Protein 5B6A (pdb70)

Secondary structure (DSSP, 8-state):
-PPPPEEEEEEEEESSS-STHHHHHHHHHHTT-EEEEEEEEEESS-GGGS---EEEPPTTHHHHHHHHHHHTT-GGG--EEEE---S-HHHHHHHHHHHHHHHHH-TT-EEEE---SB-TTS-B-S-HHHHHHIIIIITTT-SEE---HHHHHHHHT---SSHHHHHHHHHHHGGGS-SEEEESS---TT--TTEEEEEEE-SS-EEEEEEEPPP-SSPPS-HHHHHHHHHHHHHHTT--HHHHHHHHHHHHHHHHHHHHHHT-SS--TTTTHHHHHS-S--PPPEE-

InterPro domains:
  IPR004625 Pyridoxine kinase [PTHR10534] (4-280)
  IPR004625 Pyridoxine kinase [TIGR00687] (6-287)
  IPR004625 Pyridoxine kinase [cd01173] (7-261)
  IPR013749 Pyridoxamine kinase/Phosphomethylpyrimidine kinase [PF08543] (78-263)
  IPR023685 Pyridoxal kinase PdxY [MF_01639] (4-288)
  IPR029056 Ribokinase-like [G3DSA:3.40.1190.20] (1-288)
  IPR029056 Ribokinase-like [SSF53613] (4-281)

B-factor: mean 47.81, std 12.17, range [16.27, 103.65]

Nearest PDB structures (foldseek):
  5b6a-assembly1_A-2  TM=1.003E+00  e=1.472E-61  Pseudomonas aeruginosa PAO1
  5tqi-assembly1_B  TM=9.709E-01  e=1.315E-40  Burkholderia multivorans ATCC 17616
  5trw-assembly1_A-2  TM=9.844E-01  e=1.237E-39  Paraburkholderia xenovorans LB400
  5zwa-assembly1_B  TM=9.377E-01  e=2.266E-22  Salmonella enterica
  5zwb-assembly1_A  TM=9.360E-01  e=3.043E-22  Salmonella enterica

Sequence (288 aa):
MPRTPHLLAIQSHVVFGHAGNAAAVFPMQRIGINVWPLNTVQFSNHTQQYGRWTGQVLPPEQIPALVDGIAGIGELGNCDAVLSGYLGSAAQGRAILDVVARIKQANPRALYLCDPVMGHPEKGCIVAPEVSDFLLEEAAAVADYLCPNQLELDSFCDRQPNSLADCVEMARSLLARGPRAILVKHLNYPGKAGDTFEMLLVAADQAWHLQRPLLAFPRQPVGVGDLASGLFLSRLLLGDDLRNAFEFTGAAVHEVLLETQACGSYELELVRAQDRIAHPRVRFDAVRL

Solvent-accessible surface area: 12711 Å² total; per-residue (Å²): 229,130,145,61,11,40,0,2,0,1,3,26,46,5,103,126,14,44,12,7,5,19,0,1,18,64,0,0,89,77,19,32,4,63,13,44,72,9,54,4,10,105,37,39,29,6,53,54,69,65,181,119,108,44,159,91,46,59,43,118,76,0,45,61,90,0,74,45,42,29,68,137,65,70,9,38,63,0,17,0,2,0,2,1,94,9,52,43,9,53,11,0,114,9,2,25,95,2,5,66,100,0,61,156,50,12,117,193,4,26,4,0,2,2,1,31,7,4,43,108,85,130,34,78,83,14,50,94,104,5,22,73,3,2,35,113,59,0,0,58,70,4,12,15,0,0,0,35,8,61,1,0,37,50,12,33,139,98,125,3,120,41,41,64,25,0,11,79,0,0,104,62,5,31,99,110,55,5,135,0,0,2,0,8,49,1,87,28,74,83,40,55,67,103,12,28,7,5,0,2,0,7,103,115,40,5,16,19,1,105,10,68,83,27,86,32,146,124,110,14,33,10,26,21,21,1,4,1,0,0,0,0,0,45,25,35,67,66,36,91,32,86,74,0,0,26,30,1,0,2,0,3,7,4,0,12,50,36,0,66,88,56,75,27,33,25,3,39,2,100,167,3,49,94,98,0,14,146,34,148,71,81,46,103,4,92,142,96

Foldseek 3Di:
DDDFAEEEFEEAAEPPFAARCSLAVVLLVLQGHHYRYHHQWYWPYDCVVVDIDTDGHDLVVLVVVLVVCVVVVNLLRHQEYEYADDQALSNVVSSVVSVVVSCVSHVNHAYEYEQDQDDPVDAGPHDPRSLCCVQVPVLLRHQEYEYAVRSLCVNQVDADQDVVVSQVSQVVSVVSPHQKYKHQFDDHPPDDPQKTKIWIDGPPFIWIFIDGHDDAPAAAHHLSVNLRNQLVSCVVVPDDNQVSNQLSVQLSVQQVVVCVVVNHNGGPCVVSSVCSNPPPDTTGIDTD

CATH classification: 3.40.1190.20

Organism: Pseudomonas aeruginosa (strain ATCC 15692 / DSM 22644 / CIP 104116 / JCM 14847 / LMG 12228 / 1C / PRS 101 / PAO1) (NCBI:txid208964)

Structure (mmCIF, N/CA/C/O backbone):
data_5B6A
#
_entry.id   5B6A
#
_cell.length_a   102.547
_cell.length_b   102.547
_cell.length_c   61.492
_cell.angle_alpha   90.000
_cell.angle_beta   90.000
_cell.angle_gamma   120.000
#
_symmetry.space_group_name_H-M   'P 31 2 1'
#
loop_
_entity.id
_entity.type
_entity.pdbx_description
1 polymer 'Pyridoxal kinase PdxY'
2 non-polymer 2-AMINO-2-HYDROXYMETHYL-PROPANE-1,3-DIOL
3 non-polymer 'MAGNESIUM ION'
4 non-polymer 'PHOSPHATE ION'
5 water water
#
loop_
_atom_site.group_PDB
_atom_site.id
_atom_site.type_symbol
_atom_site.label_atom_id
_atom_site.label_alt_id
_atom_site.label_comp_id
_atom_site.label_asym_id
_atom_site.label_entity_id
_atom_site.label_seq_id
_atom_site.pdbx_PDB_ins_code
_atom_site.Cartn_x
_atom_site.Cartn_y
_atom_site.Cartn_z
_atom_site.occupancy
_atom_site.B_iso_or_equiv
_atom_site.auth_seq_id
_atom_site.auth_comp_id
_atom_site.auth_asym_id
_atom_site.auth_atom_id
_atom_site.pdbx_PDB_model_num
ATOM 1 N N . MET A 1 1 ? -9.774 -12.112 -16.484 1.00 85.74 1 MET A N 1
ATOM 2 C CA . MET A 1 1 ? -9.494 -13.416 -15.812 1.00 85.42 1 MET A CA 1
ATOM 3 C C . MET A 1 1 ? -10.062 -14.612 -16.610 1.00 79.44 1 MET A C 1
ATOM 4 O O . MET A 1 1 ? -11.237 -14.590 -16.998 1.00 79.09 1 MET A O 1
ATOM 9 N N . PRO A 1 2 ? -9.221 -15.647 -16.872 1.00 71.83 2 PRO A N 1
ATOM 10 C CA . PRO A 1 2 ? -9.597 -16.787 -17.731 1.00 67.49 2 PRO A CA 1
ATOM 11 C C . PRO A 1 2 ? -10.673 -17.688 -17.111 1.00 63.78 2 PRO A C 1
ATOM 12 O O . PRO A 1 2 ? -10.955 -17.565 -15.914 1.00 61.40 2 PRO A O 1
ATOM 16 N N . ARG A 1 3 ? -11.255 -18.578 -17.919 1.00 59.29 3 ARG A N 1
ATOM 17 C CA . ARG A 1 3 ? -12.311 -19.484 -17.449 1.00 59.30 3 ARG A CA 1
ATOM 18 C C . ARG A 1 3 ? -11.837 -20.391 -16.307 1.00 54.90 3 ARG A C 1
ATOM 19 O O . ARG A 1 3 ? -10.677 -20.826 -16.267 1.00 51.36 3 ARG A O 1
ATOM 27 N N . THR A 1 4 ? -12.749 -20.643 -15.374 1.00 49.12 4 THR A N 1
ATOM 28 C CA . THR A 1 4 ? -12.470 -21.481 -14.215 1.00 43.29 4 THR A CA 1
ATOM 29 C C . THR A 1 4 ? -12.482 -22.943 -14.649 1.00 38.59 4 THR A C 1
ATOM 30 O O . THR A 1 4 ? -13.455 -23.390 -15.281 1.00 41.00 4 THR A O 1
ATOM 34 N N . PRO A 1 5 ? -11.388 -23.686 -14.349 1.00 50.36 5 PRO A N 1
ATOM 35 C CA . PRO A 1 5 ? -11.393 -25.103 -14.735 1.00 47.67 5 PRO A CA 1
ATOM 36 C C . PRO A 1 5 ? -12.377 -25.932 -13.890 1.00 44.48 5 PRO A C 1
ATOM 37 O O . PRO A 1 5 ? -12.795 -25.506 -12.799 1.00 43.36 5 PRO A O 1
ATOM 41 N N . HIS A 1 6 ? -12.777 -27.075 -14.439 1.00 43.42 6 HIS A N 1
ATOM 42 C CA . HIS A 1 6 ? -13.691 -28.007 -13.771 1.00 41.88 6 HIS A CA 1
ATOM 43 C C . HIS A 1 6 ? -12.977 -29.336 -13.550 1.00 40.89 6 HIS A C 1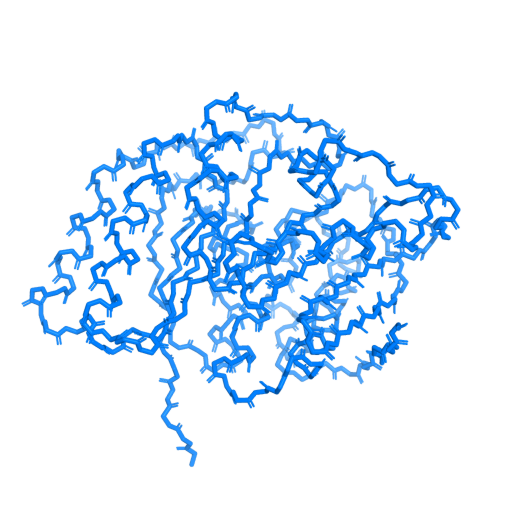
ATOM 44 O O . HIS A 1 6 ? -12.315 -29.857 -14.452 1.00 41.17 6 HIS A O 1
ATOM 51 N N . LEU A 1 7 ? -13.158 -29.912 -12.370 1.00 38.68 7 LEU A N 1
ATOM 52 C CA . LEU A 1 7 ? -12.471 -31.154 -12.027 1.00 37.19 7 LEU A CA 1
ATOM 53 C C . LEU A 1 7 ? -13.416 -32.084 -11.294 1.00 35.71 7 LEU A C 1
ATOM 54 O O . LEU A 1 7 ? -14.086 -31.672 -10.332 1.00 34.93 7 LEU A O 1
ATOM 59 N N . LEU A 1 8 ? -13.460 -33.335 -11.737 1.00 34.14 8 LEU A N 1
ATOM 60 C CA . LEU A 1 8 ? -14.302 -34.319 -11.092 1.00 33.86 8 LEU A CA 1
ATOM 61 C C . LEU A 1 8 ? -13.441 -35.117 -10.117 1.00 32.71 8 LEU A C 1
ATOM 62 O O . LEU A 1 8 ? -12.480 -35.769 -10.513 1.00 33.53 8 LEU A O 1
ATOM 67 N N . ALA A 1 9 ? -13.787 -35.049 -8.841 1.00 31.65 9 ALA A N 1
ATOM 68 C CA . ALA A 1 9 ? -12.974 -35.664 -7.808 1.00 31.78 9 ALA A CA 1
ATOM 69 C C . ALA A 1 9 ? -13.722 -36.843 -7.214 1.00 31.41 9 ALA A C 1
ATOM 70 O O . ALA A 1 9 ? -14.768 -36.676 -6.568 1.00 30.63 9 ALA A O 1
ATOM 72 N N . ILE A 1 10 ? -13.171 -38.043 -7.416 1.00 32.24 10 ILE A N 1
ATOM 73 C CA . ILE A 1 10 ? -13.905 -39.283 -7.111 1.00 31.44 10 ILE A CA 1
ATOM 74 C C . ILE A 1 10 ? -13.155 -40.003 -6.004 1.00 31.55 10 ILE A C 1
ATOM 75 O O . ILE A 1 10 ? -12.231 -40.779 -6.272 1.00 31.88 10 ILE A O 1
ATOM 80 N N . GLN A 1 11 ? -13.539 -39.715 -4.762 1.00 30.47 11 GLN A N 1
ATOM 81 C CA . GLN A 1 11 ? -12.849 -40.230 -3.592 1.00 32.81 11 GLN A CA 1
ATOM 82 C C . GLN A 1 11 ? -13.789 -40.285 -2.391 1.00 31.83 11 GLN A C 1
ATOM 83 O O . GLN A 1 11 ? -14.936 -39.834 -2.467 1.00 30.91 11 GLN A O 1
ATOM 89 N N . SER A 1 12 ? -13.281 -40.844 -1.291 1.00 31.60 12 SER A N 1
ATOM 90 C CA . SER A 1 12 ? -13.964 -40.875 0.004 1.00 32.16 12 SER A CA 1
ATOM 91 C C . SER A 1 12 ? -14.407 -39.525 0.566 1.00 31.03 12 SER A C 1
ATOM 92 O O . SER A 1 12 ? -13.784 -38.482 0.318 1.00 30.03 12 SER A O 1
ATOM 95 N N . HIS A 1 13 ? -15.469 -39.551 1.363 1.00 31.33 13 HIS A N 1
ATOM 96 C CA . HIS A 1 13 ? -15.904 -38.379 2.092 1.00 30.10 13 HIS A CA 1
ATOM 97 C C . HIS A 1 13 ? -16.022 -38.755 3.544 1.00 30.78 13 HIS A C 1
ATOM 98 O O . HIS A 1 13 ? -16.481 -39.863 3.870 1.00 31.90 13 HIS A O 1
ATOM 105 N N . VAL A 1 14 ? -15.579 -37.854 4.417 1.00 29.88 14 VAL A N 1
ATOM 106 C CA . VAL A 1 14 ? -15.769 -38.011 5.865 1.00 30.30 14 VAL A CA 1
ATOM 107 C C . VAL A 1 14 ? -16.542 -36.813 6.373 1.00 29.81 14 VAL A C 1
ATOM 108 O O . VAL A 1 14 ? -16.327 -35.696 5.907 1.00 30.61 14 VAL A O 1
ATOM 112 N N . VAL A 1 15 ? -17.444 -37.031 7.317 1.00 29.82 15 VAL A N 1
ATOM 113 C CA . VAL A 1 15 ? -18.284 -35.926 7.818 1.00 29.39 15 VAL A CA 1
ATOM 114 C C . VAL A 1 15 ? -17.437 -35.002 8.701 1.00 30.84 15 VAL A C 1
ATOM 115 O O . VAL A 1 15 ? -17.415 -33.782 8.503 1.00 30.25 15 VAL A O 1
ATOM 119 N N . PHE A 1 16 ? -16.752 -35.594 9.671 1.00 31.56 16 PHE A N 1
ATOM 120 C CA . PHE A 1 16 ? -15.829 -34.863 10.513 1.00 32.71 16 PHE A CA 1
ATOM 121 C C . PHE A 1 16 ? -14.415 -35.094 9.979 1.00 33.61 16 PHE A C 1
ATOM 122 O O . PHE A 1 16 ? -14.069 -36.219 9.614 1.00 34.38 16 PHE A O 1
ATOM 130 N N . GLY A 1 17 ? -13.579 -34.055 9.991 1.00 34.00 17 GLY A N 1
ATOM 131 C CA . GLY A 1 17 ? -12.187 -34.229 9.642 1.00 34.46 17 GLY A CA 1
ATOM 132 C C . GLY A 1 17 ? -11.910 -34.233 8.146 1.00 34.81 17 GLY A C 1
ATOM 133 O O . GLY A 1 17 ? -12.758 -33.817 7.338 1.00 33.93 17 GLY A O 1
ATOM 134 N N . HIS A 1 18 ? -10.711 -34.690 7.773 1.00 35.12 18 HIS A N 1
ATOM 135 C CA . HIS A 1 18 ? -10.240 -34.539 6.389 1.00 35.81 18 HIS A CA 1
ATOM 136 C C . HIS A 1 18 ? -9.512 -35.765 5.902 1.00 36.47 18 HIS A C 1
ATOM 137 O O . HIS A 1 18 ? -8.489 -36.166 6.474 1.00 37.30 18 HIS A O 1
ATOM 144 N N . ALA A 1 19 ? -10.054 -36.348 4.832 1.00 35.13 19 ALA A N 1
ATOM 145 C CA . ALA A 1 19 ? -9.458 -37.481 4.128 1.00 35.23 19 ALA A CA 1
ATOM 146 C C . ALA A 1 19 ? -10.174 -37.539 2.796 1.00 33.54 19 ALA A C 1
ATOM 147 O O . ALA A 1 19 ? -11.338 -37.170 2.724 1.00 32.19 19 ALA A O 1
ATOM 149 N N . GLY A 1 20 ? -9.484 -38.002 1.749 1.00 33.64 20 GLY A N 1
ATOM 150 C CA . GLY A 1 20 ? -10.078 -38.134 0.405 1.00 31.68 20 GLY A CA 1
ATOM 151 C C . GLY A 1 20 ? -10.580 -36.784 -0.094 1.00 31.66 20 GLY A C 1
ATOM 152 O O . GLY A 1 20 ? -9.860 -35.784 0.017 1.00 33.22 20 GLY A O 1
ATOM 153 N N . ASN A 1 21 ? -11.814 -36.740 -0.606 1.00 30.61 21 ASN A N 1
ATOM 154 C CA . ASN A 1 21 ? -12.472 -35.471 -0.981 1.00 31.02 21 ASN A CA 1
ATOM 155 C C . ASN A 1 21 ? -12.566 -34.444 0.132 1.00 31.13 21 ASN A C 1
ATOM 156 O O . ASN A 1 21 ? -12.514 -33.228 -0.122 1.00 30.90 21 ASN A O 1
ATOM 161 N N . ALA A 1 22 ? -12.684 -34.907 1.372 1.00 31.50 22 ALA A N 1
ATOM 162 C CA . ALA A 1 22 ? -12.734 -33.978 2.515 1.00 32.11 22 ALA A CA 1
ATOM 163 C C . ALA A 1 22 ? -11.343 -33.379 2.839 1.00 33.94 22 ALA A C 1
ATOM 164 O O . ALA A 1 22 ? -11.229 -32.394 3.587 1.00 34.77 22 ALA A O 1
ATOM 166 N N . ALA A 1 23 ? -10.285 -33.954 2.264 1.00 34.29 23 ALA A N 1
ATOM 167 C CA . ALA A 1 23 ? -8.968 -33.324 2.340 1.00 35.86 23 ALA A CA 1
ATOM 168 C C . ALA A 1 23 ? -8.637 -32.464 1.109 1.00 36.60 23 ALA A C 1
ATOM 169 O O . ALA A 1 23 ? -7.776 -31.583 1.182 1.00 39.55 23 ALA A O 1
ATOM 171 N N . ALA A 1 24 ? -9.270 -32.749 -0.025 1.00 35.37 24 ALA A N 1
ATOM 172 C CA . ALA A 1 24 ? -8.839 -32.153 -1.305 1.00 35.83 24 ALA A CA 1
ATOM 173 C C . ALA A 1 24 ? -9.773 -31.079 -1.880 1.00 34.92 24 ALA A C 1
ATOM 174 O O . ALA A 1 24 ? -9.293 -30.109 -2.476 1.00 35.29 24 ALA A O 1
ATOM 176 N N . VAL A 1 25 ? -11.084 -31.262 -1.716 1.00 32.88 25 VAL A N 1
ATOM 177 C CA . VAL A 1 25 ? -12.089 -30.432 -2.416 1.00 32.27 25 VAL A CA 1
ATOM 178 C C . VAL A 1 25 ? -11.998 -28.948 -2.024 1.00 32.70 25 VAL A C 1
ATOM 179 O O . VAL A 1 25 ? -11.856 -28.087 -2.896 1.00 32.77 25 VAL A O 1
ATOM 183 N N . PHE A 1 26 ? -12.086 -28.651 -0.727 1.00 32.88 26 PHE A N 1
ATOM 184 C CA . PHE A 1 26 ? -11.974 -27.260 -0.300 1.00 34.44 26 PHE A CA 1
ATOM 185 C C . PHE A 1 26 ? -10.665 -26.563 -0.784 1.00 35.33 26 PHE A C 1
ATOM 186 O O . PHE A 1 26 ? -10.740 -25.465 -1.358 1.00 36.20 26 PHE A O 1
ATOM 194 N N . PRO A 1 27 ? -9.474 -27.185 -0.563 1.00 36.13 27 PRO A N 1
ATOM 195 C CA . PRO A 1 27 ? -8.225 -26.529 -1.055 1.00 36.94 27 PRO A CA 1
ATOM 196 C C . PRO A 1 27 ? -8.191 -26.229 -2.565 1.00 37.16 27 PRO A C 1
ATOM 197 O O . PRO A 1 27 ? -7.724 -25.143 -2.972 1.00 37.15 27 PRO A O 1
ATOM 201 N N . MET A 1 28 ? -8.699 -27.158 -3.377 1.00 35.46 28 MET A N 1
ATOM 202 C CA . MET A 1 28 ? -8.771 -26.951 -4.827 1.00 36.29 28 MET A CA 1
ATOM 203 C C . MET A 1 28 ? -9.726 -25.825 -5.215 1.00 36.11 28 MET A C 1
ATOM 204 O O . MET A 1 28 ? -9.401 -25.016 -6.096 1.00 36.68 28 MET A O 1
ATOM 209 N N . GLN A 1 29 ? -10.906 -25.776 -4.578 1.00 35.15 29 GLN A N 1
ATOM 210 C CA . GLN A 1 29 ? -11.860 -24.679 -4.803 1.00 35.48 29 GLN A CA 1
ATOM 211 C C . GLN A 1 29 ? -11.241 -23.332 -4.406 1.00 37.23 29 GLN A C 1
ATOM 212 O O . GLN A 1 29 ? -11.400 -22.323 -5.123 1.00 38.03 29 GLN A O 1
ATOM 218 N N . ARG A 1 30 ? -10.553 -23.330 -3.258 1.00 37.41 30 ARG A N 1
ATOM 219 C CA . ARG A 1 30 ? -9.876 -22.144 -2.703 1.00 38.57 30 ARG A CA 1
ATOM 220 C C . ARG A 1 30 ? -8.841 -21.507 -3.645 1.00 40.58 30 ARG A C 1
ATOM 221 O O . ARG A 1 30 ? -8.616 -20.298 -3.578 1.00 41.81 30 ARG A O 1
ATOM 229 N N . ILE A 1 31 ? -8.211 -22.315 -4.503 1.00 40.39 31 ILE A N 1
ATOM 230 C CA . ILE A 1 31 ? -7.196 -21.799 -5.435 1.00 42.96 31 ILE A CA 1
ATOM 231 C C . ILE A 1 31 ? -7.773 -21.619 -6.853 1.00 43.00 31 ILE A C 1
ATOM 232 O O . ILE A 1 31 ? -7.036 -21.405 -7.803 1.00 44.29 31 ILE A O 1
ATOM 237 N N . GLY A 1 32 ? -9.094 -21.746 -6.989 1.00 41.67 32 GLY A N 1
ATOM 238 C CA . GLY A 1 32 ? -9.772 -21.379 -8.233 1.00 41.24 32 GLY A CA 1
ATOM 239 C C . GLY A 1 32 ? -10.247 -22.508 -9.128 1.00 40.60 32 GLY A C 1
ATOM 240 O O . GLY A 1 32 ? -10.364 -22.311 -10.325 1.00 40.95 32 GLY A O 1
ATOM 241 N N . ILE A 1 33 ? -10.539 -23.684 -8.561 1.00 38.64 33 ILE A N 1
ATOM 242 C CA . ILE A 1 33 ? -11.090 -24.823 -9.341 1.00 38.73 33 ILE A CA 1
ATOM 243 C C . ILE A 1 33 ? -12.566 -25.085 -8.996 1.00 37.08 33 ILE A C 1
ATOM 244 O O . ILE A 1 33 ? -12.896 -25.185 -7.821 1.00 36.93 33 ILE A O 1
ATOM 249 N N . ASN A 1 34 ? -13.446 -25.180 -10.001 1.00 37.38 34 ASN A N 1
ATOM 250 C CA . ASN A 1 34 ? -14.806 -25.717 -9.796 1.00 37.70 34 ASN A CA 1
ATOM 251 C C . ASN A 1 34 ? -14.673 -27.222 -9.616 1.00 37.21 34 ASN A C 1
ATOM 252 O O . ASN A 1 34 ? -14.400 -27.930 -10.596 1.00 38.19 34 ASN A O 1
ATOM 257 N N . VAL A 1 35 ? -14.822 -27.706 -8.386 1.00 35.36 35 VAL A N 1
ATOM 258 C CA . VAL A 1 35 ? -14.706 -29.159 -8.120 1.00 33.67 35 VAL A CA 1
ATOM 259 C C . VAL A 1 35 ? -16.081 -29.847 -8.129 1.00 33.53 35 VAL A C 1
ATOM 260 O O . VAL A 1 35 ? -17.021 -29.383 -7.463 1.00 33.89 35 VAL A O 1
ATOM 264 N N . TRP A 1 36 ? -16.195 -30.945 -8.887 1.00 33.09 36 TRP A N 1
ATOM 265 C CA . TRP A 1 36 ? -17.395 -31.800 -8.843 1.00 31.90 36 TRP A CA 1
ATOM 266 C C . TRP A 1 36 ? -17.095 -32.971 -7.904 1.00 30.94 36 TRP A C 1
ATOM 267 O O . TRP A 1 36 ? -16.367 -33.880 -8.291 1.00 31.22 36 TRP A O 1
ATOM 278 N N . PRO A 1 37 ? -17.581 -32.913 -6.650 1.00 30.13 37 PRO A N 1
ATOM 279 C CA . PRO A 1 37 ? -17.196 -33.973 -5.715 1.00 30.47 37 PRO A CA 1
ATOM 280 C C . PRO A 1 37 ? -18.136 -35.184 -5.832 1.00 30.01 37 PRO A C 1
ATOM 281 O O . PRO A 1 37 ? -19.334 -35.078 -5.514 1.00 29.67 37 PRO A O 1
ATOM 285 N N . LEU A 1 38 ? -17.582 -36.302 -6.299 1.00 29.53 38 LEU A N 1
ATOM 286 C CA . LEU A 1 38 ? -18.300 -37.572 -6.331 1.00 30.53 38 LEU A CA 1
ATOM 287 C C . LEU A 1 38 ? -17.765 -38.426 -5.191 1.00 29.04 38 LEU A C 1
ATOM 288 O O . LEU A 1 38 ? -16.660 -38.988 -5.283 1.00 29.61 38 LEU A O 1
ATOM 293 N N . ASN A 1 39 ? -18.556 -38.523 -4.127 1.00 28.57 39 ASN A N 1
ATOM 294 C CA . ASN A 1 39 ? -18.130 -39.203 -2.912 1.00 29.06 39 ASN A CA 1
ATOM 295 C C . ASN A 1 39 ? -18.390 -40.704 -3.016 1.00 30.23 39 ASN A C 1
ATOM 296 O O . ASN A 1 39 ? -19.529 -41.137 -3.218 1.00 30.93 39 ASN A O 1
ATOM 301 N N . THR A 1 40 ? -17.317 -41.487 -2.918 1.00 31.26 40 THR A N 1
ATOM 302 C CA . THR A 1 40 ? -17.398 -42.949 -3.092 1.00 31.92 40 THR A CA 1
ATOM 303 C C . THR A 1 40 ? -17.835 -43.645 -1.808 1.00 34.03 40 THR A C 1
ATOM 304 O O . THR A 1 40 ? -18.159 -44.828 -1.819 1.00 34.27 40 THR A O 1
ATOM 308 N N . VAL A 1 41 ? -17.802 -42.900 -0.701 1.00 34.15 41 VAL A N 1
ATOM 309 C CA . VAL A 1 41 ? -18.264 -43.373 0.593 1.00 35.11 41 VAL A CA 1
ATOM 310 C C . VAL A 1 41 ? -18.602 -42.139 1.401 1.00 33.30 41 VAL A C 1
ATOM 311 O O . VAL A 1 41 ? -18.125 -41.047 1.091 1.00 33.98 41 VAL A O 1
ATOM 315 N N . GLN A 1 42 ? -19.421 -42.294 2.427 1.00 31.31 42 GLN A N 1
ATOM 316 C CA . GLN A 1 42 ? -19.548 -41.265 3.442 1.00 30.50 42 GLN A CA 1
ATOM 317 C C . GLN A 1 42 ? -19.404 -41.930 4.821 1.00 30.93 42 GLN A C 1
ATOM 318 O O . GLN A 1 42 ? -20.283 -42.684 5.252 1.00 29.67 42 GLN A O 1
ATOM 324 N N . PHE A 1 43 ? -18.292 -41.626 5.495 1.00 29.78 43 PHE A N 1
ATOM 325 C CA . PHE A 1 43 ? -17.999 -42.137 6.825 1.00 31.14 43 PHE A CA 1
ATOM 326 C C . PHE A 1 43 ? -18.085 -40.985 7.818 1.00 30.42 43 PHE A C 1
ATOM 327 O O . PHE A 1 43 ? -18.004 -39.810 7.428 1.00 29.59 43 PHE A O 1
ATOM 335 N N . SER A 1 44 ? -18.252 -41.317 9.100 1.00 30.53 44 SER A N 1
ATOM 336 C CA . SER A 1 44 ? -18.310 -40.314 10.166 1.00 30.23 44 SER A CA 1
ATOM 337 C C . SER A 1 44 ? -16.988 -39.535 10.274 1.00 30.69 44 SER A C 1
ATOM 338 O O . SER A 1 44 ? -16.991 -38.316 10.538 1.00 29.04 44 SER A O 1
ATOM 341 N N . ASN A 1 45 ? -15.886 -40.251 10.004 1.00 29.54 45 ASN A N 1
ATOM 342 C CA . ASN A 1 45 ? -14.504 -39.803 10.260 1.00 30.49 45 ASN A CA 1
ATOM 343 C C . ASN A 1 45 ? -13.559 -40.782 9.542 1.00 31.18 45 ASN A C 1
ATOM 344 O O . ASN A 1 45 ? -14.024 -41.827 9.049 1.00 31.40 45 ASN A O 1
ATOM 349 N N . HIS A 1 46 ? -12.273 -40.442 9.411 1.00 31.65 46 HIS A N 1
ATOM 350 C CA . HIS A 1 46 ? -11.358 -41.306 8.650 1.00 32.42 46 HIS A CA 1
ATOM 351 C C . HIS A 1 46 ? -11.018 -42.581 9.431 1.00 34.65 46 HIS A C 1
ATOM 352 O O . HIS A 1 46 ? -11.224 -42.652 10.662 1.00 35.52 46 HIS A O 1
ATOM 359 N N . THR A 1 47 ? -10.498 -43.585 8.734 1.00 34.71 47 THR A N 1
ATOM 360 C CA . THR A 1 47 ? -10.311 -44.903 9.362 1.00 36.80 47 THR A CA 1
ATOM 361 C C . THR A 1 47 ? -9.155 -45.003 10.359 1.00 37.66 47 THR A C 1
ATOM 362 O O . THR A 1 47 ? -9.132 -45.943 11.159 1.00 38.72 47 THR A O 1
ATOM 366 N N A GLN A 1 48 ? -8.221 -44.050 10.319 0.50 38.08 48 GLN A N 1
ATOM 367 N N B GLN A 1 48 ? -8.217 -44.049 10.324 0.50 37.86 48 GLN A N 1
ATOM 368 C CA A GLN A 1 48 ? -7.035 -44.112 11.186 0.50 39.55 48 GLN A CA 1
ATOM 369 C CA B GLN A 1 48 ? -7.025 -44.097 11.200 0.50 39.18 48 GLN A CA 1
ATOM 370 C C A GLN A 1 48 ? -7.323 -43.876 12.662 0.50 39.67 48 GLN A C 1
ATOM 371 C C B GLN A 1 48 ? -7.284 -43.735 12.659 0.50 39.49 48 GLN A C 1
ATOM 372 O O A GLN A 1 48 ? -6.466 -44.161 13.490 0.50 40.72 48 GLN A O 1
ATOM 373 O O B GLN A 1 48 ? -6.365 -43.763 13.466 0.50 40.89 48 GLN A O 1
ATOM 384 N N . TYR A 1 49 ? -8.534 -43.406 12.985 1.00 38.22 49 TYR A N 1
ATOM 385 C CA . TYR A 1 49 ? -9.030 -43.380 14.390 1.00 38.38 49 TYR A CA 1
ATOM 386 C C . TYR A 1 49 ? -9.246 -44.799 14.952 1.00 39.66 49 TYR A C 1
ATOM 387 O O . TYR A 1 49 ? -9.311 -44.972 16.168 1.00 40.40 49 TYR A O 1
ATOM 396 N N . GLY A 1 50 ? -9.371 -45.799 14.068 1.00 39.71 50 GLY A N 1
ATOM 397 C CA . GLY A 1 50 ? -9.584 -47.203 14.481 1.00 41.01 50 GLY A CA 1
ATOM 398 C C . GLY A 1 50 ? -11.048 -47.483 14.800 1.00 40.69 50 GLY A C 1
ATOM 399 O O . GLY A 1 50 ? -11.391 -48.544 15.331 1.00 40.71 50 GLY A O 1
ATOM 400 N N . ARG A 1 51 ? -11.896 -46.499 14.506 1.00 39.75 51 ARG A N 1
ATOM 401 C CA . ARG A 1 51 ? -13.348 -46.575 14.667 1.00 40.25 51 ARG A CA 1
ATOM 402 C C . ARG A 1 51 ? -13.979 -45.548 13.716 1.00 38.65 51 ARG A C 1
ATOM 403 O O . ARG A 1 51 ? -13.419 -44.475 13.514 1.00 38.10 51 ARG A O 1
ATOM 411 N N . TRP A 1 52 ? -15.136 -45.886 13.149 1.00 37.42 52 TRP A N 1
ATOM 412 C CA . TRP A 1 52 ? -15.862 -45.036 12.210 1.00 36.12 52 TRP A CA 1
ATOM 413 C C . TRP A 1 52 ? -17.204 -45.682 11.906 1.00 36.48 52 TRP A C 1
ATOM 414 O O . TRP A 1 52 ? -17.382 -46.902 12.119 1.00 35.75 52 TRP A O 1
ATOM 425 N N . THR A 1 53 ? -18.129 -44.873 11.391 1.00 34.31 53 THR A N 1
ATOM 426 C CA . THR A 1 53 ? -19.454 -45.354 11.008 1.00 36.10 53 THR A CA 1
ATOM 427 C C . THR A 1 53 ? -19.783 -44.850 9.596 1.00 36.52 53 THR A C 1
ATOM 428 O O . THR A 1 53 ? -19.453 -43.722 9.257 1.00 34.54 53 THR A O 1
ATOM 432 N N . GLY A 1 54 ? -20.414 -45.701 8.787 1.00 38.53 54 GLY A N 1
ATOM 433 C CA . GLY A 1 54 ? -20.934 -45.299 7.489 1.00 40.94 54 GLY A CA 1
ATOM 434 C C . GLY A 1 54 ? -21.018 -46.453 6.506 1.00 47.18 54 GLY A C 1
ATOM 435 O O . GLY A 1 54 ? -20.493 -47.537 6.746 1.00 47.77 54 GLY A O 1
ATOM 436 N N . GLN A 1 55 ? -21.668 -46.195 5.378 1.00 52.59 55 GLN A N 1
ATOM 437 C CA . GLN A 1 55 ? -21.882 -47.178 4.326 1.00 57.92 55 GLN A CA 1
ATOM 438 C C . GLN A 1 55 ? -21.053 -46.785 3.114 1.00 58.12 55 GLN A C 1
ATOM 439 O O . GLN A 1 55 ? -20.828 -45.585 2.860 1.00 63.89 55 GLN A O 1
ATOM 445 N N . VAL A 1 56 ? -20.610 -47.784 2.358 1.00 60.97 56 VAL A N 1
ATOM 446 C CA . VAL A 1 56 ? -19.904 -47.537 1.086 1.00 58.39 56 VAL A CA 1
ATOM 447 C C . VAL A 1 56 ? -20.848 -47.596 -0.138 1.00 56.33 56 VAL A C 1
ATOM 448 O O . VAL A 1 56 ? -21.587 -48.553 -0.292 1.00 54.18 56 VAL A O 1
ATOM 452 N N . LEU A 1 57 ? -20.826 -46.550 -0.972 1.00 56.86 57 LEU A N 1
ATOM 453 C CA . LEU A 1 57 ? -21.509 -46.524 -2.279 1.00 55.00 57 LEU A CA 1
ATOM 454 C C . LEU A 1 57 ? -21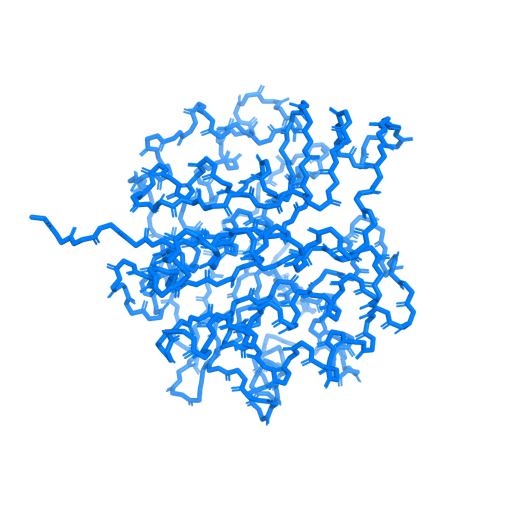.203 -47.846 -3.057 1.00 55.32 57 LEU A C 1
ATOM 455 O O . LEU A 1 57 ? -20.031 -48.227 -3.177 1.00 55.08 57 LEU A O 1
ATOM 460 N N . PRO A 1 58 ? -22.242 -48.598 -3.519 1.00 53.79 58 PRO A N 1
ATOM 461 C CA . PRO A 1 58 ? -21.912 -49.706 -4.450 1.00 50.62 58 PRO A CA 1
ATOM 462 C C . PRO A 1 58 ? -21.242 -49.133 -5.708 1.00 45.95 58 PRO A C 1
ATOM 463 O O . PRO A 1 58 ? -21.641 -48.044 -6.141 1.00 44.25 58 PRO A O 1
ATOM 467 N N . PRO A 1 59 ? -20.227 -49.834 -6.284 1.00 44.50 59 PRO A N 1
ATOM 468 C CA . PRO A 1 59 ? -19.437 -49.186 -7.354 1.00 42.54 59 PRO A CA 1
ATOM 469 C C . PRO A 1 59 ? -20.235 -48.718 -8.594 1.00 42.34 59 PRO A C 1
ATOM 470 O O . PRO A 1 59 ? -19.855 -47.731 -9.232 1.00 39.89 59 PRO A O 1
ATOM 474 N N . GLU A 1 60 ? -21.349 -49.382 -8.899 1.00 42.20 60 GLU A N 1
ATOM 475 C CA . GLU A 1 60 ? -22.201 -48.949 -10.017 1.00 45.03 60 GLU A CA 1
ATOM 476 C C . GLU A 1 60 ? -22.818 -47.536 -9.838 1.00 43.37 60 GLU A C 1
ATOM 477 O O . GLU A 1 60 ? -23.194 -46.898 -10.816 1.00 42.51 60 GLU A O 1
ATOM 483 N N . GLN A 1 61 ? -22.887 -47.033 -8.604 1.00 41.78 61 GLN A N 1
ATOM 484 C CA . GLN A 1 61 ? -23.397 -45.682 -8.398 1.00 42.19 61 GLN A CA 1
ATOM 485 C C . GLN A 1 61 ? -22.461 -44.592 -8.973 1.00 40.60 61 GLN A C 1
ATOM 486 O O . GLN A 1 61 ? -22.919 -43.484 -9.273 1.00 37.78 61 GLN A O 1
ATOM 492 N N . ILE A 1 62 ? -21.178 -44.944 -9.203 1.00 38.98 62 ILE A N 1
ATOM 493 C CA . ILE A 1 62 ? -20.210 -44.033 -9.792 1.00 37.50 62 ILE A CA 1
ATOM 494 C C . ILE A 1 62 ? -20.519 -43.697 -11.273 1.00 38.46 62 ILE A C 1
ATOM 495 O O . ILE A 1 62 ? -20.646 -42.513 -11.600 1.00 37.33 62 ILE A O 1
ATOM 500 N N . PRO A 1 63 ? -20.594 -44.710 -12.176 1.00 39.77 63 PRO A N 1
ATOM 501 C CA . PRO A 1 63 ? -20.984 -44.309 -13.546 1.00 40.70 63 PRO A CA 1
ATOM 502 C C . PRO A 1 63 ? -22.437 -43.782 -13.665 1.00 39.63 63 PRO A C 1
ATOM 503 O O . PRO A 1 63 ? -22.711 -42.973 -14.559 1.00 38.85 63 PRO A O 1
ATOM 507 N N . ALA A 1 64 ? -23.332 -44.211 -12.771 1.00 38.75 64 ALA A N 1
ATOM 508 C CA . ALA A 1 64 ? -24.730 -43.689 -12.741 1.00 39.47 64 ALA A CA 1
ATOM 509 C C . ALA A 1 64 ? -24.763 -42.163 -12.511 1.00 38.16 64 ALA A C 1
ATOM 510 O O . ALA A 1 64 ? -25.463 -41.423 -13.234 1.00 39.42 64 ALA A O 1
ATOM 512 N N . LEU A 1 65 ? -24.009 -41.701 -11.517 1.00 35.25 65 LEU A N 1
ATOM 513 C CA . LEU A 1 65 ? -23.883 -40.254 -11.241 1.00 33.65 65 LEU A CA 1
ATOM 514 C C . LEU A 1 65 ? -23.333 -39.473 -12.449 1.00 33.82 65 LEU A C 1
ATOM 515 O O . LEU A 1 65 ? -23.893 -38.435 -12.842 1.00 33.89 65 LEU A O 1
ATOM 520 N N . VAL A 1 66 ? -22.302 -40.023 -13.092 1.00 33.01 66 VAL A N 1
ATOM 521 C CA . VAL A 1 66 ? -21.696 -39.385 -14.257 1.00 33.77 66 VAL A CA 1
ATOM 522 C C . VAL A 1 66 ? -22.679 -39.391 -15.433 1.00 35.76 66 VAL A C 1
ATOM 523 O O . VAL A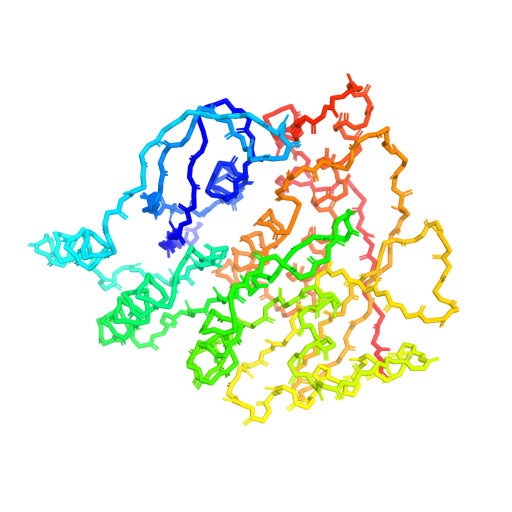 1 66 ? -22.777 -38.411 -16.194 1.00 36.49 66 VAL A O 1
ATOM 527 N N . ASP A 1 67 ? -23.439 -40.479 -15.546 1.00 35.69 67 ASP A N 1
ATOM 528 C CA . ASP A 1 67 ? -24.528 -40.555 -16.519 1.00 36.87 67 ASP A CA 1
ATOM 529 C C . ASP A 1 67 ? -25.541 -39.422 -16.337 1.00 36.89 67 ASP A C 1
ATOM 530 O O . ASP A 1 67 ? -26.042 -38.886 -17.325 1.00 37.60 67 ASP A O 1
ATOM 535 N N . GLY A 1 68 ? -25.840 -39.070 -15.082 1.00 35.03 68 GLY A N 1
ATOM 536 C CA . GLY A 1 68 ? -26.734 -37.950 -14.781 1.00 35.61 68 GLY A CA 1
ATOM 537 C C . GLY A 1 68 ? -26.180 -36.634 -15.313 1.00 35.88 68 GLY A C 1
ATOM 538 O O . GLY A 1 68 ? -26.919 -35.850 -15.901 1.00 35.78 68 GLY A O 1
ATOM 539 N N . ILE A 1 69 ? -24.870 -36.412 -15.122 1.00 35.75 69 ILE A N 1
ATOM 540 C CA . ILE A 1 69 ? -24.197 -35.180 -15.583 1.00 36.59 69 ILE A CA 1
ATOM 541 C C . ILE A 1 69 ? -24.198 -35.132 -17.116 1.00 38.29 69 ILE A C 1
ATOM 542 O O . ILE A 1 69 ? -24.448 -34.081 -17.692 1.00 38.94 69 ILE A O 1
ATOM 547 N N . ALA A 1 70 ? -23.907 -36.263 -17.764 1.00 38.70 70 ALA A N 1
ATOM 548 C CA . ALA A 1 70 ? -24.061 -36.393 -19.228 1.00 41.40 70 ALA A CA 1
ATOM 549 C C . ALA A 1 70 ? -25.489 -36.024 -19.676 1.00 42.82 70 ALA A C 1
ATOM 550 O O . ALA A 1 70 ? -25.671 -35.345 -20.708 1.00 44.38 70 ALA A O 1
ATOM 552 N N . GLY A 1 71 ? -26.485 -36.417 -18.871 1.00 41.31 71 GLY A N 1
ATOM 553 C CA . GLY A 1 71 ? -27.891 -36.176 -19.191 1.00 42.61 71 GLY A CA 1
ATOM 554 C C . GLY A 1 71 ? -28.271 -34.706 -19.224 1.00 43.35 71 GLY A C 1
ATOM 555 O O . GLY A 1 71 ? -29.190 -34.317 -19.941 1.00 44.08 71 GLY A O 1
ATOM 556 N N . ILE A 1 72 ? -27.576 -33.875 -18.454 1.00 42.28 72 ILE A N 1
ATOM 557 C CA . ILE A 1 72 ? -27.792 -32.430 -18.585 1.00 43.86 72 ILE A CA 1
ATOM 558 C C . ILE A 1 72 ? -26.821 -31.719 -19.558 1.00 46.01 72 ILE A C 1
ATOM 559 O O . ILE A 1 72 ? -26.855 -30.483 -19.660 1.00 47.04 72 ILE A O 1
ATOM 564 N N . GLY A 1 73 ? -25.981 -32.499 -20.249 1.00 45.80 73 GLY A N 1
ATOM 565 C CA . GLY A 1 73 ? -25.094 -31.994 -21.301 1.00 47.65 73 GLY A CA 1
ATOM 566 C C . GLY A 1 73 ? -23.842 -31.273 -20.820 1.00 47.62 73 GLY A C 1
ATOM 567 O O . GLY A 1 73 ? -23.313 -30.418 -21.530 1.00 48.35 73 GLY A O 1
ATOM 568 N N . GLU A 1 74 ? -23.356 -31.632 -19.630 1.00 46.14 74 GLU A N 1
ATOM 569 C CA . GLU A 1 74 ? -22.267 -30.892 -18.968 1.00 47.11 74 GLU A CA 1
ATOM 570 C C . GLU A 1 74 ? -20.916 -31.607 -18.928 1.00 47.02 74 GLU A C 1
ATOM 571 O O . GLU A 1 74 ? -19.909 -31.026 -18.484 1.00 47.43 74 GLU A O 1
ATOM 577 N N . LEU A 1 75 ? -20.896 -32.852 -19.390 1.00 46.09 75 LEU A N 1
ATOM 578 C CA . LEU A 1 75 ? -19.716 -33.697 -19.264 1.00 48.08 75 LEU A CA 1
ATOM 579 C C . LEU A 1 75 ? -18.498 -33.158 -20.031 1.00 47.86 75 LEU A C 1
ATOM 580 O O . LEU A 1 75 ? -17.366 -33.308 -19.572 1.00 47.92 75 LEU A O 1
ATOM 585 N N . GLY A 1 76 ? -18.748 -32.498 -21.167 1.00 48.37 76 GLY A N 1
ATOM 586 C CA . GLY A 1 76 ? -17.711 -31.861 -21.984 1.00 47.92 76 GLY A CA 1
ATOM 587 C C . GLY A 1 76 ? -16.967 -30.738 -21.283 1.00 48.20 76 GLY A C 1
ATOM 588 O O . GLY A 1 76 ? -15.867 -30.386 -21.688 1.00 47.64 76 GLY A O 1
ATOM 589 N N . ASN A 1 77 ? -17.561 -30.175 -20.228 1.00 47.34 77 ASN A N 1
ATOM 590 C CA . ASN A 1 77 ? -16.926 -29.099 -19.450 1.00 46.51 77 ASN A CA 1
ATOM 591 C C . ASN A 1 77 ? -15.906 -29.576 -18.419 1.00 44.88 77 ASN A C 1
ATOM 592 O O . ASN A 1 77 ? -15.175 -28.769 -17.840 1.00 44.42 77 ASN A O 1
ATOM 597 N N . CYS A 1 78 ? -15.860 -30.890 -18.202 1.00 43.28 78 CYS A N 1
ATOM 598 C CA . CYS A 1 78 ? -14.919 -31.496 -17.273 1.00 41.97 78 CYS A CA 1
ATOM 599 C C . CYS A 1 78 ? -13.479 -31.497 -17.847 1.00 42.65 78 CYS A C 1
ATOM 600 O O . CYS A 1 78 ? -13.245 -32.026 -18.933 1.00 42.95 78 CYS A O 1
ATOM 603 N N . ASP A 1 79 ? -12.548 -30.886 -17.109 1.00 41.28 79 ASP A N 1
ATOM 604 C CA . ASP A 1 79 ? -11.152 -30.742 -17.531 1.00 43.05 79 ASP A CA 1
ATOM 605 C C . ASP A 1 79 ? -10.245 -31.800 -16.934 1.00 41.82 79 ASP A C 1
ATOM 606 O O . ASP A 1 79 ? -9.149 -32.025 -17.430 1.00 42.23 79 ASP A O 1
ATOM 611 N N . ALA A 1 80 ? -10.688 -32.444 -15.851 1.00 39.79 80 ALA A N 1
ATOM 612 C CA . ALA A 1 80 ? -9.857 -33.465 -15.206 1.00 38.59 80 ALA A CA 1
ATOM 613 C C . ALA A 1 80 ? -10.679 -34.416 -14.367 1.00 37.01 80 ALA A C 1
ATOM 614 O O . ALA A 1 80 ? -11.746 -34.043 -13.864 1.00 36.88 80 ALA A O 1
ATOM 616 N N . VAL A 1 81 ? -10.170 -35.637 -14.220 1.00 36.42 81 VAL A N 1
ATOM 617 C CA . VAL A 1 81 ? -10.669 -36.600 -13.223 1.00 35.37 81 VAL A CA 1
ATOM 618 C C . VAL A 1 81 ? -9.533 -36.892 -12.241 1.00 35.74 81 VAL A C 1
ATOM 619 O O . VAL A 1 81 ? -8.364 -37.105 -12.644 1.00 37.31 81 VAL A O 1
ATOM 623 N N . LEU A 1 82 ? -9.887 -36.911 -10.962 1.00 34.24 82 LEU A N 1
ATOM 624 C CA . LEU A 1 82 ? -8.967 -37.246 -9.900 1.00 34.48 82 LEU A CA 1
ATOM 625 C C . LEU A 1 82 ? -9.523 -38.426 -9.081 1.00 34.03 82 LEU A C 1
ATOM 626 O O . LEU A 1 82 ? -10.701 -38.395 -8.637 1.00 33.21 82 LEU A O 1
ATOM 631 N N . SER A 1 83 ? -8.694 -39.461 -8.911 1.00 32.92 83 SER A N 1
ATOM 632 C CA . SER A 1 83 ? -9.009 -40.580 -7.987 1.00 34.51 83 SER A CA 1
ATOM 633 C C . SER A 1 83 ? -7.905 -40.743 -6.931 1.00 35.42 83 SER A C 1
ATOM 634 O O . SER A 1 83 ? -6.784 -40.209 -7.086 1.00 38.09 83 SER A O 1
ATOM 637 N N . GLY A 1 84 ? -8.216 -41.474 -5.863 1.00 34.58 84 GLY A N 1
ATOM 638 C CA . GLY A 1 84 ? -7.268 -41.766 -4.797 1.00 35.07 84 GLY A CA 1
ATOM 639 C C . GLY A 1 84 ? -7.494 -43.184 -4.299 1.00 36.33 84 GLY A C 1
ATOM 640 O O . GLY A 1 84 ? -7.532 -44.123 -5.097 1.00 36.69 84 GLY A O 1
ATOM 641 N N . TYR A 1 85 ? -7.672 -43.345 -2.991 1.00 35.34 85 TYR A N 1
ATOM 642 C CA . TYR A 1 85 ? -7.870 -44.668 -2.412 1.00 36.90 85 TYR A CA 1
ATOM 643 C C . TYR A 1 85 ? -9.062 -45.386 -3.015 1.00 37.23 85 TYR A C 1
ATOM 644 O O . TYR A 1 85 ? -10.132 -44.789 -3.170 1.00 37.16 85 TYR A O 1
ATOM 653 N N . LEU A 1 86 ? -8.863 -46.667 -3.341 1.00 37.70 86 LEU A N 1
ATOM 654 C CA . LEU A 1 86 ? -9.904 -47.550 -3.868 1.00 38.04 86 LEU A CA 1
ATOM 655 C C . LEU A 1 86 ? -10.166 -48.703 -2.919 1.00 38.40 86 LEU A C 1
ATOM 656 O O . LEU A 1 86 ? -9.241 -49.400 -2.532 1.00 39.07 86 LEU A O 1
ATOM 661 N N . GLY A 1 87 ? -11.436 -48.912 -2.579 1.00 38.34 87 GLY A N 1
ATOM 662 C CA . GLY A 1 87 ? -11.863 -50.041 -1.746 1.00 39.33 87 GLY A CA 1
ATOM 663 C C . GLY A 1 87 ? -11.892 -51.395 -2.463 1.00 40.05 87 GLY A C 1
ATOM 664 O O . GLY A 1 87 ? -11.810 -52.428 -1.810 1.00 40.59 87 GLY A O 1
ATOM 665 N N . SER A 1 88 ? -11.987 -51.388 -3.799 1.00 39.09 88 SER A N 1
ATOM 666 C CA . SER A 1 88 ? -12.006 -52.628 -4.605 1.00 39.85 88 SER A CA 1
ATOM 667 C C . SER A 1 88 ? -11.558 -52.362 -6.037 1.00 40.22 88 SER A C 1
ATOM 668 O O . SER A 1 88 ? -11.605 -51.198 -6.504 1.00 38.40 88 SER A O 1
ATOM 671 N N . ALA A 1 89 ? -11.168 -53.434 -6.743 1.00 41.36 89 ALA A N 1
ATOM 672 C CA . ALA A 1 89 ? -10.946 -53.357 -8.199 1.00 42.74 89 ALA A CA 1
ATOM 673 C C . ALA A 1 89 ? -12.224 -52.942 -8.967 1.00 42.08 89 ALA A C 1
ATOM 674 O O . ALA A 1 89 ? -12.155 -52.145 -9.907 1.00 42.75 89 ALA A O 1
ATOM 676 N N . ALA A 1 90 ? -13.379 -53.463 -8.547 1.00 42.45 90 ALA A N 1
ATOM 677 C CA . ALA A 1 90 ? -14.682 -53.072 -9.114 1.00 41.99 90 ALA A CA 1
ATOM 678 C C . ALA A 1 90 ? -14.898 -51.545 -9.065 1.00 40.44 90 ALA A C 1
ATOM 679 O O . ALA A 1 90 ? -15.322 -50.939 -10.052 1.00 39.45 90 ALA A O 1
ATOM 681 N N . GLN A 1 91 ? -14.570 -50.911 -7.937 1.00 39.44 91 GLN A N 1
ATOM 682 C CA . GLN A 1 91 ? -14.625 -49.448 -7.854 1.00 38.39 91 GLN A CA 1
ATOM 683 C C . GLN A 1 91 ? -13.649 -48.784 -8.832 1.00 38.26 91 GLN A C 1
ATOM 684 O O . GLN A 1 91 ? -14.013 -47.833 -9.545 1.00 36.81 91 GLN A O 1
ATOM 690 N N . GLY A 1 92 ? -12.415 -49.302 -8.856 1.00 37.85 92 GLY A N 1
ATOM 691 C CA . GLY A 1 92 ? -11.398 -48.872 -9.813 1.00 37.84 92 GLY A CA 1
ATOM 692 C C . GLY A 1 92 ? -11.893 -48.901 -11.250 1.00 37.70 92 GLY A C 1
ATOM 693 O O . GLY A 1 92 ? -11.743 -47.905 -11.972 1.00 37.10 92 GLY A O 1
ATOM 694 N N . ARG A 1 93 ? -12.478 -50.032 -11.660 1.00 37.92 93 ARG A N 1
ATOM 695 C CA . ARG A 1 93 ? -13.024 -50.173 -13.016 1.00 41.03 93 ARG A CA 1
ATOM 696 C C . ARG A 1 93 ? -14.120 -49.168 -13.347 1.00 40.28 93 ARG A C 1
ATOM 697 O O . ARG A 1 93 ? -14.153 -48.627 -14.466 1.00 40.76 93 ARG A O 1
ATOM 705 N N . ALA A 1 94 ? -15.009 -48.916 -12.382 1.00 38.32 94 ALA A N 1
ATOM 706 C CA . ALA A 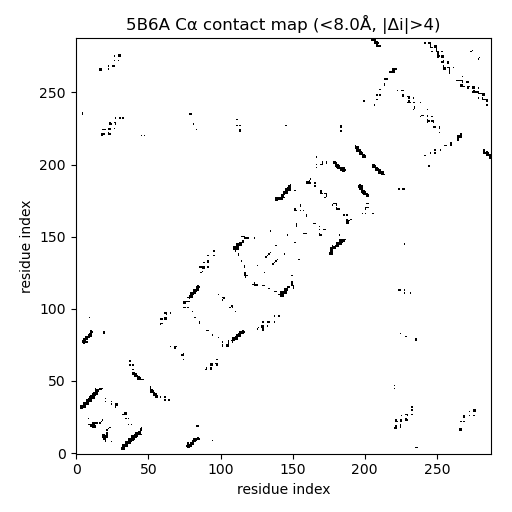1 94 ? -16.064 -47.911 -12.551 1.00 37.85 94 ALA A CA 1
ATOM 707 C C . ALA A 1 94 ? -15.444 -46.522 -12.815 1.00 36.85 94 ALA A C 1
ATOM 708 O O . ALA A 1 94 ? -15.893 -45.793 -13.701 1.00 36.63 94 ALA A O 1
ATOM 710 N N . ILE A 1 95 ? -14.381 -46.191 -12.078 1.00 35.26 95 ILE A N 1
ATOM 711 C CA . ILE A 1 95 ? -13.640 -44.929 -12.269 1.00 34.98 95 ILE A CA 1
ATOM 712 C C . ILE A 1 95 ? -13.008 -44.832 -13.680 1.00 36.30 95 ILE A C 1
ATOM 713 O O . ILE A 1 95 ? -13.138 -43.796 -14.354 1.00 36.44 95 ILE A O 1
ATOM 718 N N . LEU A 1 96 ? -12.378 -45.917 -14.134 1.00 35.50 96 LEU A N 1
ATOM 719 C CA . LEU A 1 96 ? -11.782 -45.934 -15.476 1.00 38.26 96 LEU A CA 1
ATOM 720 C C . LEU A 1 96 ? -12.827 -45.776 -16.585 1.00 39.63 96 LEU A C 1
ATOM 721 O O . LEU A 1 96 ? -12.582 -45.056 -17.562 1.00 40.05 96 LEU A O 1
ATOM 726 N N . ASP A 1 97 ? -13.991 -46.409 -16.401 1.00 40.99 97 ASP A N 1
ATOM 727 C CA . ASP A 1 97 ? -15.139 -46.246 -17.320 1.00 43.75 97 ASP A CA 1
ATOM 728 C C . ASP A 1 97 ? -15.574 -44.790 -17.432 1.00 41.97 97 ASP A C 1
ATOM 729 O O . ASP A 1 97 ? -15.854 -44.299 -18.528 1.00 43.34 97 ASP A O 1
ATOM 734 N N . VAL A 1 98 ? -15.611 -44.113 -16.293 1.00 38.63 98 VAL A N 1
ATOM 735 C CA . VAL A 1 98 ? -15.951 -42.700 -16.209 1.00 38.31 98 VAL A CA 1
ATOM 736 C C . VAL A 1 98 ? -14.864 -41.841 -16.888 1.00 38.09 98 VAL A C 1
ATOM 737 O O . VAL A 1 98 ? -15.186 -40.918 -17.647 1.00 38.35 98 VAL A O 1
ATOM 741 N N . VAL A 1 99 ? -13.595 -42.164 -16.632 1.00 38.10 99 VAL A N 1
ATOM 742 C CA . VAL A 1 99 ? -12.462 -41.503 -17.308 1.00 38.13 99 VAL A CA 1
ATOM 743 C C . VAL A 1 99 ? -12.601 -41.612 -18.826 1.00 39.94 99 VAL A C 1
ATOM 744 O O . VAL A 1 99 ? -12.470 -40.595 -19.524 1.00 40.71 99 VAL A O 1
ATOM 748 N N . ALA A 1 100 ? -12.871 -42.819 -19.334 1.00 40.36 100 ALA A N 1
ATOM 749 C CA . ALA A 1 100 ? -13.033 -43.014 -20.793 1.00 43.03 100 ALA A CA 1
ATOM 750 C C . ALA A 1 100 ? -14.210 -42.205 -21.356 1.00 43.13 100 ALA A C 1
ATOM 751 O O . ALA A 1 100 ? -14.100 -41.586 -22.430 1.00 43.59 100 ALA A O 1
ATOM 753 N N . ARG A 1 101 ? -15.333 -42.202 -20.621 1.00 42.22 101 ARG A N 1
ATOM 754 C CA . ARG A 1 101 ? -16.512 -41.454 -21.039 1.00 42.23 101 ARG A CA 1
ATOM 755 C C . ARG A 1 101 ? -16.227 -39.939 -21.095 1.00 42.39 101 ARG A C 1
ATOM 756 O O . ARG A 1 101 ? -16.621 -39.252 -22.036 1.00 42.47 101 ARG A O 1
ATOM 764 N N . ILE A 1 102 ? -15.539 -39.426 -20.084 1.00 41.23 102 ILE A N 1
ATOM 765 C CA . ILE A 1 102 ? -15.174 -38.006 -20.068 1.00 42.26 102 ILE A CA 1
ATOM 766 C C . ILE A 1 102 ? -14.194 -37.631 -21.189 1.00 44.35 102 ILE A C 1
ATOM 767 O O . ILE A 1 102 ? -14.316 -36.558 -21.805 1.00 44.98 102 ILE A O 1
ATOM 772 N N . LYS A 1 103 ? -13.245 -38.524 -21.465 1.00 45.22 103 LYS A N 1
ATOM 773 C CA . LYS A 1 103 ? -12.255 -38.295 -22.527 1.00 47.40 103 LYS A CA 1
ATOM 774 C C . LYS A 1 103 ? -12.873 -38.316 -23.916 1.00 50.01 103 LYS A C 1
ATOM 775 O O . LYS A 1 103 ? -12.414 -37.618 -24.820 1.00 50.65 103 LYS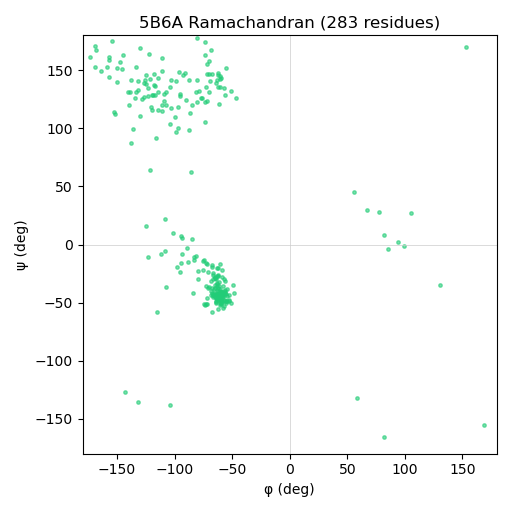 A O 1
ATOM 781 N N . GLN A 1 104 ? -13.921 -39.119 -24.068 1.00 50.63 104 GLN A N 1
ATOM 782 C CA . GLN A 1 104 ? -14.773 -39.079 -25.242 1.00 54.06 104 GLN A CA 1
ATOM 783 C C . GLN A 1 104 ? -15.414 -37.679 -25.394 1.00 53.02 104 GLN A C 1
ATOM 784 O O . GLN A 1 104 ? -15.316 -37.069 -26.453 1.00 53.08 104 GLN A O 1
ATOM 790 N N . ALA A 1 105 ? -16.039 -37.173 -24.328 1.00 50.02 105 ALA A N 1
ATOM 791 C CA . ALA A 1 105 ? -16.693 -35.857 -24.358 1.00 50.16 105 ALA A CA 1
ATOM 792 C C . ALA A 1 105 ? -15.693 -34.698 -24.438 1.00 50.65 105 ALA A C 1
ATOM 793 O O . ALA A 1 105 ? -15.976 -33.700 -25.076 1.00 52.78 105 ALA A O 1
ATOM 795 N N . ASN A 1 106 ? -14.545 -34.818 -23.772 1.00 49.01 106 ASN A N 1
ATOM 796 C CA . ASN A 1 106 ? -13.481 -33.811 -23.859 1.00 49.27 106 ASN A CA 1
ATOM 797 C C . ASN A 1 106 ? -12.100 -34.474 -24.023 1.00 49.46 106 ASN A C 1
ATOM 798 O O . ASN A 1 106 ? -11.508 -34.916 -23.027 1.00 47.15 106 ASN A O 1
ATOM 803 N N . PRO A 1 107 ? -11.578 -34.536 -25.272 1.00 50.76 107 PRO A N 1
ATOM 804 C CA . PRO A 1 107 ? -10.284 -35.211 -25.472 1.00 52.37 107 PRO A CA 1
ATOM 805 C C . PRO A 1 107 ? -9.094 -34.599 -24.708 1.00 52.64 107 PRO A C 1
ATOM 806 O O . PRO A 1 107 ? -8.072 -35.269 -24.547 1.00 52.58 107 PRO A O 1
ATOM 810 N N . ARG A 1 108 ? -9.237 -33.363 -24.226 1.00 52.83 108 ARG A N 1
ATOM 811 C CA . ARG A 1 108 ? -8.162 -32.686 -23.492 1.00 53.13 108 ARG A CA 1
ATOM 812 C C . ARG A 1 108 ? -8.188 -32.942 -21.986 1.00 49.86 108 ARG A C 1
ATOM 813 O O . ARG A 1 108 ? -7.313 -32.467 -21.268 1.00 48.88 108 ARG A O 1
ATOM 821 N N . ALA A 1 109 ? -9.193 -33.677 -21.506 1.00 47.81 109 ALA A N 1
ATOM 822 C CA . ALA A 1 109 ? -9.321 -33.965 -20.068 1.00 46.17 109 ALA A CA 1
ATOM 823 C C . ALA A 1 109 ? -8.134 -34.789 -19.563 1.00 45.20 109 ALA A C 1
ATOM 824 O O . ALA A 1 109 ? -7.674 -35.673 -20.262 1.00 45.65 109 ALA A O 1
ATOM 826 N N . LEU A 1 110 ? -7.667 -34.486 -18.354 1.00 43.84 110 LEU A N 1
ATOM 827 C CA . LEU A 1 110 ? -6.567 -35.199 -17.717 1.00 43.74 110 LEU A CA 1
ATOM 828 C C . LEU A 1 110 ? -7.063 -36.157 -16.648 1.00 42.75 110 LEU A C 1
ATOM 829 O O . LEU A 1 110 ? -8.017 -35.861 -15.910 1.00 42.49 110 LEU A O 1
ATOM 834 N N . TYR A 1 111 ? -6.442 -37.320 -16.563 1.00 41.23 111 TYR A N 1
ATOM 835 C CA . TYR A 1 111 ? -6.715 -38.214 -15.433 1.00 38.71 111 TYR A CA 1
ATOM 836 C C . TYR A 1 111 ? -5.492 -38.297 -14.531 1.00 38.50 111 TYR A C 1
ATOM 837 O O . TYR A 1 111 ? -4.408 -38.668 -14.979 1.00 37.98 111 TYR A O 1
ATOM 846 N N . LEU A 1 112 ? -5.658 -37.909 -13.268 1.00 37.63 112 LEU A N 1
ATOM 847 C CA . LEU A 1 112 ? -4.615 -38.136 -12.291 1.00 38.22 112 LEU A CA 1
ATOM 848 C C . LEU A 1 112 ? -5.027 -39.215 -11.302 1.00 37.72 112 LEU A C 1
ATOM 849 O O . LEU A 1 112 ? -6.079 -39.131 -10.660 1.00 35.32 112 LEU A O 1
ATOM 854 N N . CYS A 1 113 ? -4.182 -40.241 -11.217 1.00 37.51 113 CYS A N 1
ATOM 855 C CA . CYS A 1 113 ? -4.387 -41.353 -10.313 1.00 38.64 113 CYS A CA 1
ATOM 856 C C . CYS A 1 113 ? -3.382 -41.262 -9.151 1.00 39.64 113 CYS A C 1
ATOM 857 O O . CYS A 1 113 ? -2.167 -41.244 -9.364 1.00 40.55 113 CYS A O 1
ATOM 860 N N . ASP A 1 114 ? -3.910 -41.169 -7.936 1.00 39.35 114 ASP A N 1
ATOM 861 C CA . ASP A 1 114 ? -3.137 -41.276 -6.713 1.00 41.16 114 ASP A CA 1
ATOM 862 C C . ASP A 1 114 ? -3.328 -42.719 -6.210 1.00 40.64 114 ASP A C 1
ATOM 863 O O . ASP A 1 114 ? -4.344 -43.030 -5.575 1.00 39.74 114 ASP A O 1
ATOM 868 N N . PRO A 1 115 ? -2.366 -43.611 -6.523 1.00 40.07 115 PRO A N 1
ATOM 869 C CA . PRO A 1 115 ? -2.527 -45.013 -6.142 1.00 40.09 115 PRO A CA 1
ATOM 870 C C . PRO A 1 115 ? -2.232 -45.187 -4.656 1.00 41.66 115 PRO A C 1
ATOM 871 O O . PRO A 1 115 ? -1.177 -44.738 -4.178 1.00 43.89 115 PRO A O 1
ATOM 875 N N . VAL A 1 116 ? -3.170 -45.773 -3.915 1.00 39.62 116 VAL A N 1
ATOM 876 C CA . VAL A 1 116 ? -2.996 -45.894 -2.467 1.00 40.83 116 VAL A CA 1
ATOM 877 C C . VAL A 1 116 ? -3.019 -47.370 -2.134 1.00 42.68 116 VAL A C 1
ATOM 878 O O . VAL A 1 116 ? -4.030 -48.045 -2.339 1.00 43.49 116 VAL A O 1
ATOM 882 N N . MET A 1 117 ? -1.897 -47.870 -1.639 1.00 43.06 117 MET A N 1
ATOM 883 C CA . MET A 1 117 ? -1.797 -49.273 -1.240 1.00 46.26 117 MET A CA 1
ATOM 884 C C . MET A 1 117 ? -1.650 -49.458 0.281 1.00 49.06 117 MET A C 1
ATOM 885 O O . MET A 1 117 ? -1.694 -50.593 0.785 1.00 50.04 117 MET A O 1
ATOM 890 N N . GLY A 1 118 ? -1.462 -48.347 0.991 1.00 50.07 118 GLY A N 1
ATOM 891 C CA . GLY A 1 118 ? -1.329 -48.338 2.451 1.00 57.57 118 GLY A CA 1
ATOM 892 C C . GLY A 1 118 ? -0.857 -46.987 2.956 1.00 62.63 118 GLY A C 1
ATOM 893 O O . GLY A 1 118 ? -1.072 -45.962 2.313 1.00 59.86 118 GLY A O 1
ATOM 894 N N . HIS A 1 119 ? -0.223 -46.990 4.126 1.00 72.88 119 HIS A N 1
ATOM 895 C CA . HIS A 1 119 ? 0.378 -45.778 4.729 1.00 79.80 119 HIS A CA 1
ATOM 896 C C . HIS A 1 119 ? 1.629 -46.176 5.523 1.00 83.53 119 HIS A C 1
ATOM 897 O O . HIS A 1 119 ? 1.741 -47.352 5.909 1.00 83.20 119 HIS A O 1
ATOM 904 N N . PRO A 1 120 ? 2.583 -45.224 5.752 1.00 87.13 120 PRO A N 1
ATOM 905 C CA . PRO A 1 120 ? 3.843 -45.663 6.403 1.00 89.26 120 PRO A CA 1
ATOM 906 C C . PRO A 1 120 ? 3.673 -46.236 7.824 1.00 93.31 120 PRO A C 1
ATOM 907 O O . PRO A 1 120 ? 4.484 -47.071 8.231 1.00 95.77 120 PRO A O 1
ATOM 911 N N . GLU A 1 121 ? 2.612 -45.818 8.530 1.00 95.33 121 GLU A N 1
ATOM 912 C CA . GLU A 1 121 ? 2.273 -46.293 9.893 1.00 98.15 121 GLU A CA 1
ATOM 913 C C . GLU A 1 121 ? 2.066 -47.816 10.003 1.00 98.45 121 GLU A C 1
ATOM 914 O O . GLU A 1 121 ? 2.559 -48.441 10.943 1.00 101.39 121 GLU A O 1
ATOM 916 N N . LYS A 1 122 ? 1.324 -48.393 9.055 1.00 95.98 122 LYS A N 1
ATOM 917 C CA . LYS A 1 122 ? 1.246 -49.849 8.869 1.00 93.16 122 LYS A CA 1
ATOM 918 C C . LYS A 1 122 ? 2.102 -50.231 7.645 1.00 90.27 122 LYS A C 1
ATOM 919 O O . LYS A 1 122 ? 3.211 -49.699 7.479 1.00 92.68 122 LYS A O 1
ATOM 925 N N . GLY A 1 123 ? 1.609 -51.142 6.805 1.00 84.61 123 GLY A N 1
ATOM 926 C CA . GLY A 1 123 ? 2.278 -51.490 5.547 1.00 79.21 123 GLY A CA 1
ATOM 927 C C . GLY A 1 123 ? 1.296 -51.489 4.390 1.00 75.10 123 GLY A C 1
ATOM 928 O O . GLY A 1 123 ? 0.471 -50.576 4.263 1.00 69.91 123 GLY A O 1
ATOM 929 N N . CYS A 1 124 ? 1.390 -52.520 3.552 1.00 74.35 124 CYS A N 1
ATOM 930 C CA . CYS A 1 124 ? 0.405 -52.774 2.504 1.00 72.44 124 CYS A CA 1
ATOM 931 C C . CYS A 1 124 ? -0.886 -53.273 3.161 1.00 71.75 124 CYS A C 1
ATOM 932 O O . CYS A 1 124 ? -0.865 -54.254 3.907 1.00 73.13 124 CYS A O 1
ATOM 935 N N . ILE A 1 125 ? -1.992 -52.571 2.905 1.00 67.39 125 ILE A N 1
ATOM 936 C CA . ILE A 1 125 ? -3.290 -52.892 3.513 1.00 67.73 125 ILE A CA 1
ATOM 937 C C . ILE A 1 125 ? -4.387 -53.117 2.467 1.00 64.41 125 ILE A C 1
ATOM 938 O O . ILE A 1 125 ? -5.575 -53.105 2.790 1.00 67.55 125 ILE A O 1
ATOM 943 N N . VAL A 1 126 ? -3.982 -53.312 1.219 1.00 57.71 126 VAL A N 1
ATOM 944 C CA . VAL A 1 126 ? -4.893 -53.407 0.079 1.00 53.53 126 VAL A CA 1
ATOM 945 C C . VAL A 1 126 ? -4.805 -54.846 -0.484 1.00 52.72 126 VAL A C 1
ATOM 946 O O . VAL A 1 126 ? -3.723 -55.436 -0.466 1.00 50.93 126 VAL A O 1
ATOM 950 N N . ALA A 1 127 ? -5.919 -55.417 -0.949 1.00 50.83 127 ALA A N 1
ATOM 951 C CA . ALA A 1 127 ? -5.905 -56.752 -1.592 1.00 51.87 127 ALA A CA 1
ATOM 952 C C . ALA A 1 127 ? -5.045 -56.780 -2.882 1.00 51.46 127 ALA A C 1
ATOM 953 O O . ALA A 1 127 ? -4.961 -55.748 -3.580 1.00 48.12 127 ALA A O 1
ATOM 955 N N . PRO A 1 128 ? -4.396 -57.947 -3.197 1.00 53.28 128 PRO A N 1
ATOM 956 C CA . PRO A 1 128 ? -3.621 -58.072 -4.454 1.00 52.99 128 PRO A CA 1
ATOM 957 C C . PRO A 1 128 ? -4.370 -57.626 -5.714 1.00 51.86 128 PRO A C 1
ATOM 958 O O . PRO A 1 128 ? -3.752 -57.042 -6.590 1.00 50.55 128 PRO A O 1
ATOM 962 N N . GLU A 1 129 ? -5.685 -57.851 -5.780 1.00 53.09 129 GLU A N 1
ATOM 963 C CA . GLU A 1 129 ? -6.481 -57.377 -6.928 1.00 53.42 129 GLU A CA 1
ATOM 964 C C . GLU A 1 129 ? -6.541 -55.855 -7.046 1.00 49.26 129 GLU A C 1
ATOM 965 O O . GLU A 1 129 ? -6.670 -55.339 -8.154 1.00 47.50 129 GLU A O 1
ATOM 971 N N . VAL A 1 130 ? -6.433 -55.144 -5.922 1.00 46.36 130 VAL A N 1
ATOM 972 C CA . VAL A 1 130 ? -6.386 -53.666 -5.964 1.00 43.22 130 VAL A CA 1
ATOM 973 C C . VAL A 1 130 ? -5.019 -53.186 -6.459 1.00 42.32 130 VAL A C 1
ATOM 974 O O . VAL A 1 130 ? -4.931 -52.374 -7.400 1.00 41.22 130 VAL A O 1
ATOM 978 N N . SER A 1 131 ? -3.952 -53.697 -5.847 1.00 42.79 131 SER A N 1
ATOM 979 C CA . SER A 1 131 ? -2.598 -53.304 -6.234 1.00 43.49 131 SER A CA 1
ATOM 980 C C . SER A 1 131 ? -2.280 -53.710 -7.682 1.00 43.86 131 SER A C 1
ATOM 981 O O . SER A 1 131 ? -1.625 -52.950 -8.397 1.00 43.92 131 SER A O 1
ATOM 984 N N . ASP A 1 132 ? -2.796 -54.869 -8.108 1.00 44.67 132 ASP A N 1
ATOM 985 C CA . ASP A 1 132 ? -2.688 -55.336 -9.516 1.00 47.44 132 ASP A CA 1
ATOM 986 C C . ASP A 1 132 ? -3.489 -54.447 -10.494 1.00 46.10 132 ASP A C 1
ATOM 987 O O . ASP A 1 132 ? -2.973 -54.096 -11.565 1.00 45.03 132 ASP A O 1
ATOM 992 N N . PHE A 1 133 ? -4.733 -54.094 -10.125 1.00 44.00 133 PHE A N 1
ATOM 993 C CA . PHE A 1 133 ? -5.547 -53.189 -10.932 1.00 42.13 133 PHE A CA 1
ATOM 994 C C . PHE A 1 133 ? -4.853 -51.817 -11.115 1.00 40.81 133 PHE A C 1
ATOM 995 O O . PHE A 1 133 ? -4.886 -51.221 -12.202 1.00 40.03 133 PHE A O 1
ATOM 1003 N N . LEU A 1 134 ? -4.242 -51.310 -10.045 1.00 39.41 134 LEU A N 1
ATOM 1004 C CA . LEU A 1 134 ? -3.577 -50.005 -10.083 1.00 38.94 134 LEU A CA 1
ATOM 1005 C C . LEU A 1 134 ? -2.465 -49.995 -11.139 1.00 39.78 134 LEU A C 1
ATOM 1006 O O . LEU A 1 134 ? -2.415 -49.091 -11.988 1.00 39.73 134 LEU A O 1
ATOM 1011 N N . LEU A 1 135 ? -1.630 -51.027 -11.113 1.00 40.33 135 LEU A N 1
ATOM 1012 C CA . LEU A 1 135 ? -0.499 -51.135 -12.044 1.00 42.61 135 LEU A CA 1
ATOM 1013 C C . LEU A 1 135 ? -0.949 -51.450 -13.473 1.00 45.16 135 LEU A C 1
ATOM 1014 O O . LEU A 1 135 ? -0.550 -50.761 -14.423 1.00 45.00 135 LEU A O 1
ATOM 1019 N N . GLU A 1 136 ? -1.780 -52.482 -13.613 1.00 46.47 136 GLU A N 1
ATOM 1020 C CA . GLU A 1 136 ? -2.107 -53.039 -14.923 1.00 48.18 136 GLU A CA 1
ATOM 1021 C C . GLU A 1 136 ? -3.163 -52.225 -15.676 1.00 48.24 136 GLU A C 1
ATOM 1022 O O . GLU A 1 136 ? -3.176 -52.228 -16.907 1.00 47.99 136 GLU A O 1
ATOM 1028 N N . GLU A 1 137 ? -4.056 -51.557 -14.943 1.00 45.79 137 GLU A N 1
ATOM 1029 C CA . GLU A 1 137 ? -5.182 -50.856 -15.567 1.00 46.21 137 GLU A CA 1
ATOM 1030 C C . GLU A 1 137 ? -5.162 -49.326 -15.404 1.00 44.79 137 GLU A C 1
ATOM 1031 O O . GLU A 1 137 ? -5.140 -48.591 -16.406 1.00 44.21 137 GLU A O 1
ATOM 1037 N N . ALA A 1 138 ? -5.142 -48.839 -14.160 1.00 41.84 138 ALA A N 1
ATOM 1038 C CA . ALA A 1 138 ? -5.131 -47.395 -13.923 1.00 41.09 138 ALA A CA 1
ATOM 1039 C C . ALA A 1 138 ? -3.883 -46.714 -14.503 1.00 40.38 138 ALA A C 1
ATOM 1040 O O . ALA A 1 138 ? -4.011 -45.698 -15.179 1.00 41.68 138 ALA A O 1
ATOM 1042 N N . ALA A 1 139 ? -2.696 -47.289 -14.284 1.00 41.13 139 ALA A N 1
ATOM 1043 C CA . ALA A 1 139 ? -1.437 -46.685 -14.763 1.00 41.34 139 ALA A CA 1
ATOM 1044 C C . ALA A 1 139 ? -1.398 -46.594 -16.289 1.00 43.02 139 ALA A C 1
ATOM 1045 O O . ALA A 1 139 ? -0.753 -45.698 -16.859 1.00 43.69 139 ALA A O 1
ATOM 1047 N N . ALA A 1 140 ? -2.121 -47.509 -16.941 1.00 43.22 140 ALA A N 1
ATOM 1048 C CA . ALA A 1 140 ? -2.212 -47.560 -18.405 1.00 44.19 140 ALA A CA 1
ATOM 1049 C C . ALA A 1 140 ? -3.070 -46.444 -19.003 1.00 44.81 140 ALA A C 1
ATOM 1050 O O . ALA A 1 140 ? -3.003 -46.200 -20.192 1.00 45.38 140 ALA A O 1
ATOM 1052 N N . VAL A 1 141 ? -3.887 -45.769 -18.186 1.00 44.28 141 VAL A N 1
ATOM 1053 C CA . VAL A 1 141 ? -4.743 -44.675 -18.697 1.00 44.26 141 VAL A CA 1
ATOM 1054 C C . VAL A 1 141 ? -4.516 -43.320 -17.980 1.00 43.71 141 VAL A C 1
ATOM 1055 O O . VAL A 1 141 ? -4.989 -42.278 -18.450 1.00 45.17 141 VAL A O 1
ATOM 1059 N N . ALA A 1 142 ? -3.778 -43.338 -16.870 1.00 40.79 142 ALA A N 1
ATOM 1060 C CA . ALA A 1 142 ? -3.521 -42.133 -16.105 1.00 40.54 142 ALA A CA 1
ATOM 1061 C C . ALA A 1 142 ? -2.586 -41.195 -16.850 1.00 41.52 142 ALA A C 1
ATOM 1062 O O . ALA A 1 142 ? -1.535 -41.629 -17.349 1.00 42.32 142 ALA A O 1
ATOM 1064 N N . ASP A 1 143 ? -2.962 -39.919 -16.928 1.00 40.35 143 ASP A N 1
ATOM 1065 C CA . ASP A 1 143 ? -2.029 -38.893 -17.408 1.00 42.12 143 ASP A CA 1
ATOM 1066 C C . ASP A 1 143 ? -0.920 -38.633 -16.382 1.00 40.81 143 ASP A C 1
ATOM 1067 O O . ASP A 1 143 ? 0.224 -38.408 -16.753 1.00 40.34 143 ASP A O 1
ATOM 1072 N N . TYR A 1 144 ? -1.278 -38.664 -15.101 1.00 39.21 144 TYR A N 1
ATOM 1073 C CA . TYR A 1 144 ? -0.344 -38.393 -14.011 1.00 39.77 144 TYR A CA 1
ATOM 1074 C C . TYR A 1 144 ? -0.561 -39.479 -12.985 1.00 39.98 144 TYR A C 1
ATOM 1075 O O . TYR A 1 144 ? -1.696 -39.793 -12.650 1.00 39.58 144 TYR A O 1
ATOM 1084 N N . LEU A 1 145 ? 0.523 -40.095 -12.533 1.00 40.05 145 LEU A N 1
ATOM 1085 C CA . LEU A 1 145 ? 0.456 -41.155 -11.516 1.00 40.19 145 LEU A CA 1
ATOM 1086 C C . LEU A 1 145 ? 1.246 -40.640 -10.328 1.00 41.42 145 LEU A 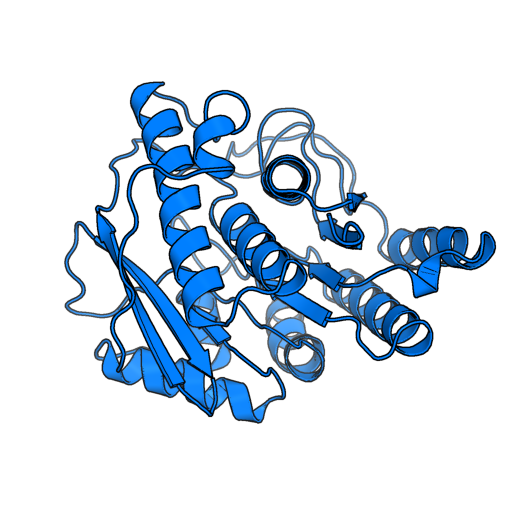C 1
ATOM 1087 O O . LEU A 1 145 ? 2.399 -40.189 -10.484 1.00 41.37 145 LEU A O 1
ATOM 1092 N N . CYS A 1 146 ? 0.626 -40.680 -9.146 1.00 40.24 146 CYS A N 1
ATOM 1093 C CA . CYS A 1 146 ? 1.230 -40.062 -7.960 1.00 40.87 146 CYS A CA 1
ATOM 1094 C C . CYS A 1 146 ? 1.494 -40.981 -6.758 1.00 38.68 146 CYS A C 1
ATOM 1095 O O . CYS A 1 146 ? 0.926 -40.782 -5.688 1.00 39.75 146 CYS A O 1
ATOM 1098 N N . PRO A 1 147 ? 2.382 -41.981 -6.920 1.00 38.05 147 PRO A N 1
ATOM 1099 C CA . PRO A 1 147 ? 2.601 -42.908 -5.808 1.00 37.19 147 PRO A CA 1
ATOM 1100 C C . PRO A 1 147 ? 3.369 -42.275 -4.634 1.00 38.32 147 PRO A C 1
ATOM 1101 O O . PRO A 1 147 ? 4.098 -41.295 -4.821 1.00 39.26 147 PRO A O 1
ATOM 1105 N N . ASN A 1 148 ? 3.180 -42.825 -3.437 1.00 37.45 148 ASN A N 1
ATOM 1106 C CA . ASN A 1 148 ? 4.173 -42.692 -2.381 1.00 38.35 148 ASN A CA 1
ATOM 1107 C C . ASN A 1 148 ? 5.281 -43.721 -2.628 1.00 37.85 148 ASN A C 1
ATOM 1108 O O . ASN A 1 148 ? 5.199 -44.515 -3.581 1.00 37.01 148 ASN A O 1
ATOM 1113 N N . GLN A 1 149 ? 6.312 -43.718 -1.786 1.00 38.30 149 GLN A N 1
ATOM 1114 C CA . GLN A 1 149 ? 7.431 -44.659 -1.978 1.00 40.61 149 GLN A CA 1
ATOM 1115 C C . GLN A 1 149 ? 6.965 -46.131 -1.932 1.00 40.59 149 GLN A C 1
ATOM 1116 O O . GLN A 1 149 ? 7.421 -46.950 -2.739 1.00 40.22 149 GLN A O 1
ATOM 1122 N N . LEU A 1 150 ? 6.051 -46.438 -0.999 1.00 40.67 150 LEU A N 1
ATOM 1123 C CA . LEU A 1 150 ? 5.462 -47.766 -0.859 1.00 41.04 150 LEU A CA 1
ATOM 1124 C C . LEU A 1 150 ? 4.888 -48.266 -2.197 1.00 40.32 150 LEU A C 1
ATOM 1125 O O . LEU A 1 150 ? 5.154 -49.402 -2.593 1.00 40.37 150 LEU A O 1
ATOM 1130 N N . GLU A 1 151 ? 4.098 -47.431 -2.876 1.00 38.23 151 GLU A N 1
ATOM 1131 C CA . GLU A 1 151 ? 3.525 -47.836 -4.159 1.00 38.49 151 GLU A CA 1
ATOM 1132 C C . GLU A 1 151 ? 4.585 -47.863 -5.260 1.00 38.55 151 GLU A C 1
ATOM 1133 O O . GLU A 1 151 ? 4.525 -48.710 -6.142 1.00 38.58 151 GLU A O 1
ATOM 1139 N N . LEU A 1 152 ? 5.539 -46.937 -5.206 1.00 38.52 152 LEU A N 1
ATOM 1140 C CA . LEU A 1 152 ? 6.661 -46.950 -6.157 1.00 39.87 152 LEU A CA 1
ATOM 1141 C C . LEU A 1 152 ? 7.437 -48.271 -6.070 1.00 40.37 152 LEU A C 1
ATOM 1142 O O . LEU A 1 152 ? 7.707 -48.913 -7.105 1.00 40.84 152 LEU A O 1
ATOM 1147 N N . ASP A 1 153 ? 7.789 -48.670 -4.844 1.00 39.72 153 ASP A N 1
ATOM 1148 C CA . ASP A 1 153 ? 8.498 -49.929 -4.588 1.00 41.10 153 ASP A CA 1
ATOM 1149 C C . ASP A 1 153 ? 7.693 -51.144 -5.043 1.00 41.76 153 ASP A C 1
ATOM 1150 O O . ASP A 1 153 ? 8.262 -52.063 -5.635 1.00 40.15 153 ASP A O 1
ATOM 1155 N N . SER A 1 154 ? 6.383 -51.161 -4.754 1.00 41.69 154 SER A N 1
ATOM 1156 C CA . SER A 1 154 ? 5.508 -52.266 -5.216 1.00 43.03 154 SER A CA 1
ATOM 1157 C C . SER A 1 154 ? 5.401 -52.329 -6.734 1.00 41.52 154 SER A C 1
ATOM 1158 O O . SER A 1 154 ? 5.593 -53.403 -7.311 1.00 41.82 154 SER A O 1
ATOM 1161 N N . PHE A 1 155 ? 5.110 -51.187 -7.366 1.00 40.24 155 PHE A N 1
ATOM 1162 C CA . PHE A 1 155 ? 4.975 -51.098 -8.830 1.00 41.03 155 PHE A CA 1
ATOM 1163 C C . PHE A 1 155 ? 6.221 -51.612 -9.534 1.00 41.66 155 PHE A C 1
ATOM 1164 O O . PHE A 1 155 ? 6.111 -52.336 -10.516 1.00 41.86 155 PHE A O 1
ATOM 1172 N N . CYS A 1 156 ? 7.396 -51.245 -9.019 1.00 41.56 156 CYS A N 1
ATOM 1173 C CA . CYS A 1 156 ? 8.685 -51.596 -9.665 1.00 44.02 156 CYS A CA 1
ATOM 1174 C C . CYS A 1 156 ? 9.252 -52.938 -9.223 1.00 44.20 156 CYS A C 1
ATOM 1175 O O . CYS A 1 156 ? 10.154 -53.457 -9.877 1.00 44.66 156 CYS A O 1
ATOM 1178 N N . ASP A 1 157 ? 8.723 -53.481 -8.117 1.00 43.82 157 ASP A N 1
ATOM 1179 C CA . ASP A 1 157 ? 9.212 -54.732 -7.498 1.00 47.82 157 ASP A CA 1
ATOM 1180 C C . ASP A 1 157 ? 10.725 -54.590 -7.178 1.00 48.11 157 ASP A C 1
ATOM 1181 O O . ASP A 1 157 ? 11.541 -55.464 -7.469 1.00 48.36 157 ASP A O 1
ATOM 1186 N N . ARG A 1 158 ? 11.064 -53.439 -6.594 1.00 46.36 158 ARG A N 1
ATOM 1187 C CA . ARG A 1 158 ? 12.439 -52.999 -6.400 1.00 46.17 158 ARG A CA 1
ATOM 1188 C C . ARG A 1 158 ? 12.475 -52.147 -5.138 1.00 45.73 158 ARG A C 1
ATOM 1189 O O . ARG A 1 158 ? 11.545 -51.373 -4.882 1.00 44.70 158 ARG A O 1
ATOM 1197 N N . GLN A 1 159 ? 13.528 -52.321 -4.347 1.00 45.86 159 GLN A N 1
ATOM 1198 C CA . GLN A 1 159 ? 13.831 -51.464 -3.199 1.00 47.64 159 GLN A CA 1
ATOM 1199 C C . GLN A 1 159 ? 15.055 -50.576 -3.557 1.00 45.48 159 GLN A C 1
ATOM 1200 O O . GLN A 1 159 ? 16.049 -51.098 -4.075 1.00 44.13 159 GLN A O 1
ATOM 1206 N N . PRO A 1 160 ? 14.960 -49.245 -3.317 1.00 43.54 160 PRO A N 1
ATOM 1207 C CA . PRO A 1 160 ? 16.036 -48.320 -3.685 1.00 43.81 160 PRO A CA 1
ATOM 1208 C C . PRO A 1 160 ? 17.267 -48.448 -2.806 1.00 44.81 160 PRO A C 1
ATOM 1209 O O . PRO A 1 160 ? 17.165 -48.773 -1.617 1.00 45.05 160 PRO A O 1
ATOM 1213 N N . ASN A 1 161 ? 18.431 -48.214 -3.413 1.00 45.18 161 ASN A N 1
ATOM 1214 C CA . ASN A 1 161 ? 19.687 -48.100 -2.689 1.00 45.28 161 ASN A CA 1
ATOM 1215 C C . ASN A 1 161 ? 20.019 -46.655 -2.362 1.00 45.94 161 ASN A C 1
ATOM 1216 O O . ASN A 1 161 ? 20.883 -46.389 -1.536 1.00 46.12 161 ASN A O 1
ATOM 1221 N N . SER A 1 162 ? 19.349 -45.725 -3.031 1.00 45.10 162 SER A N 1
ATOM 1222 C CA . SER A 1 162 ? 19.759 -44.323 -3.060 1.00 46.37 162 SER A CA 1
ATOM 1223 C C . SER A 1 162 ? 18.646 -43.504 -3.680 1.00 45.01 162 SER A C 1
ATOM 1224 O O . SER A 1 162 ? 17.681 -44.064 -4.253 1.00 44.34 162 SER A O 1
ATOM 1227 N N . LEU A 1 163 ? 18.775 -42.182 -3.619 1.00 45.58 163 LEU A N 1
ATOM 1228 C CA . LEU A 1 163 ? 17.846 -41.302 -4.351 1.00 45.50 163 LEU A CA 1
ATOM 1229 C C . LEU A 1 163 ? 17.869 -41.586 -5.872 1.00 45.20 163 LEU A C 1
ATOM 1230 O O . LEU A 1 163 ? 16.820 -41.611 -6.515 1.00 43.72 163 LEU A O 1
ATOM 1235 N N . ALA A 1 164 ? 19.069 -41.798 -6.436 1.00 46.13 164 ALA A N 1
ATOM 1236 C CA . ALA A 1 164 ? 19.221 -42.177 -7.851 1.00 46.01 164 ALA A CA 1
ATOM 1237 C C . ALA A 1 164 ? 18.310 -43.336 -8.289 1.00 44.79 164 ALA A C 1
ATOM 1238 O O . ALA A 1 164 ? 17.728 -43.292 -9.377 1.00 44.24 164 ALA A O 1
ATOM 1240 N N . ASP A 1 165 ? 18.184 -44.360 -7.444 1.00 44.11 165 ASP A N 1
ATOM 1241 C CA . ASP A 1 165 ? 17.375 -45.519 -7.773 1.00 43.50 165 ASP A CA 1
ATOM 1242 C C . ASP A 1 165 ? 15.891 -45.109 -7.831 1.00 42.91 165 ASP A C 1
ATOM 1243 O O . ASP A 1 165 ? 15.176 -45.506 -8.754 1.00 42.03 165 ASP A O 1
ATOM 1248 N N . CYS A 1 166 ? 15.451 -44.282 -6.877 1.00 43.19 166 CYS A N 1
ATOM 1249 C CA . CYS A 1 166 ? 14.060 -43.743 -6.880 1.00 43.60 166 CYS A CA 1
ATOM 1250 C C . CYS A 1 166 ? 13.748 -43.004 -8.178 1.00 43.10 166 CYS A C 1
ATOM 1251 O O . CYS A 1 166 ? 12.655 -43.166 -8.739 1.00 43.10 166 CYS A O 1
ATOM 1254 N N . VAL A 1 167 ? 14.715 -42.211 -8.654 1.00 44.14 167 VAL A N 1
ATOM 1255 C CA . VAL A 1 167 ? 14.593 -41.512 -9.952 1.00 44.94 167 VAL A CA 1
ATOM 1256 C C . VAL A 1 167 ? 14.406 -42.508 -11.104 1.00 44.44 167 VAL A C 1
ATOM 1257 O O . VAL A 1 167 ? 13.499 -42.338 -11.928 1.00 44.10 167 VAL A O 1
ATOM 1261 N N . GLU A 1 168 ? 15.252 -43.542 -11.155 1.00 45.47 168 GLU A N 1
ATOM 1262 C CA . GLU A 1 168 ? 15.133 -44.579 -12.185 1.00 46.03 168 GLU A CA 1
ATOM 1263 C C . GLU A 1 168 ? 13.835 -45.383 -12.066 1.00 44.41 168 GLU A C 1
ATOM 1264 O O . GLU A 1 168 ? 13.259 -45.781 -13.076 1.00 43.85 168 GLU A O 1
ATOM 1270 N N . MET A 1 169 ? 13.376 -45.603 -10.836 1.00 43.36 169 MET A N 1
ATOM 1271 C CA . MET A 1 169 ? 12.098 -46.278 -10.613 1.00 42.70 169 MET A CA 1
ATOM 1272 C C . MET A 1 169 ? 10.936 -45.484 -11.194 1.00 41.71 169 MET A C 1
ATOM 1273 O O . MET A 1 169 ? 10.104 -46.043 -11.911 1.00 40.91 169 MET A O 1
ATOM 1278 N N . ALA A 1 170 ? 10.899 -44.182 -10.899 1.00 42.28 170 ALA A N 1
ATOM 1279 C CA . ALA A 1 170 ? 9.854 -43.290 -11.432 1.00 42.79 170 ALA A CA 1
ATOM 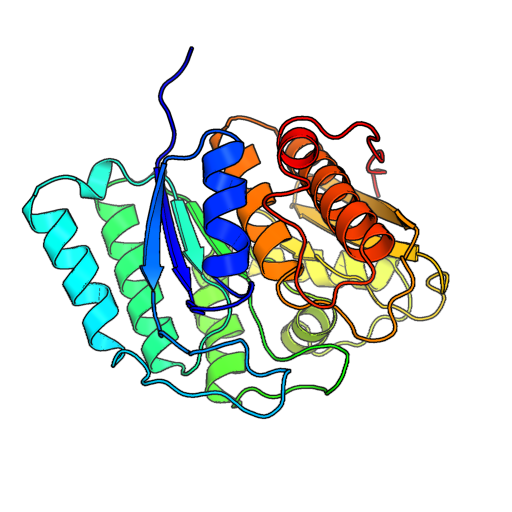1280 C C . ALA A 1 170 ? 9.895 -43.222 -12.972 1.00 44.22 170 ALA A C 1
ATOM 1281 O O . ALA A 1 170 ? 8.859 -43.381 -13.647 1.00 43.97 170 ALA A O 1
ATOM 1283 N N . ARG A 1 171 ? 11.102 -43.059 -13.514 1.00 45.16 171 ARG A N 1
ATOM 1284 C CA . ARG A 1 171 ? 11.343 -43.082 -14.957 1.00 48.18 171 ARG A CA 1
ATOM 1285 C C . ARG A 1 171 ? 10.783 -44.337 -15.625 1.00 47.31 171 ARG A C 1
ATOM 1286 O O . ARG A 1 171 ? 10.174 -44.246 -16.691 1.00 47.20 171 ARG A O 1
ATOM 1294 N N . SER A 1 172 ? 10.992 -45.494 -14.990 1.00 46.61 172 SER A N 1
ATOM 1295 C CA . SER A 1 172 ? 10.598 -46.773 -15.558 1.00 49.17 172 SER A CA 1
ATOM 1296 C C . SER A 1 172 ? 9.074 -46.915 -15.657 1.00 49.31 172 SER A C 1
ATOM 1297 O O . SER A 1 172 ? 8.579 -47.638 -16.514 1.00 50.10 172 SER A O 1
ATOM 1300 N N . LEU A 1 173 ? 8.351 -46.177 -14.813 1.00 50.00 173 LEU A N 1
ATOM 1301 C CA . LEU A 1 173 ? 6.883 -46.115 -14.847 1.00 50.30 173 LEU A CA 1
ATOM 1302 C C . LEU A 1 173 ? 6.307 -45.354 -16.038 1.00 50.90 173 LEU A C 1
ATOM 1303 O O . LEU A 1 173 ? 5.150 -45.605 -16.423 1.00 50.95 173 LEU A O 1
ATOM 1308 N N . LEU A 1 174 ? 7.098 -44.448 -16.625 1.00 50.87 174 LEU A N 1
ATOM 1309 C CA . LEU A 1 174 ? 6.677 -43.663 -17.798 1.00 51.15 174 LEU A CA 1
ATOM 1310 C C . LEU A 1 174 ? 6.353 -44.508 -19.017 1.00 53.87 174 LEU A C 1
ATOM 1311 O O . LEU A 1 174 ? 5.481 -44.133 -19.833 1.00 53.88 174 LEU A O 1
ATOM 1316 N N . ALA A 1 175 ? 7.063 -45.636 -19.146 1.00 53.51 175 ALA A N 1
ATOM 1317 C CA . ALA A 1 175 ? 6.842 -46.597 -20.225 1.00 54.42 175 ALA A CA 1
ATOM 1318 C C . ALA A 1 175 ? 5.405 -47.127 -20.208 1.00 53.09 175 ALA A C 1
ATOM 1319 O O . ALA A 1 175 ? 4.885 -47.539 -21.239 1.00 54.17 175 ALA A O 1
ATOM 1321 N N . ARG A 1 176 ? 4.738 -47.043 -19.058 1.00 51.22 176 ARG A N 1
ATOM 1322 C CA . ARG A 1 176 ? 3.342 -47.472 -18.959 1.00 50.34 176 ARG A CA 1
ATOM 1323 C C . ARG A 1 176 ? 2.297 -46.530 -19.573 1.00 49.45 176 ARG A C 1
ATOM 1324 O O . ARG A 1 176 ? 1.156 -46.943 -19.783 1.00 48.39 176 ARG A O 1
ATOM 1332 N N . GLY A 1 177 ? 2.686 -45.291 -19.885 1.00 48.79 177 GLY A N 1
ATOM 1333 C CA . GLY A 1 177 ? 1.735 -44.309 -20.444 1.00 48.10 177 GLY A CA 1
ATOM 1334 C C . GLY A 1 177 ? 1.671 -42.915 -19.822 1.00 45.75 177 GLY A C 1
ATOM 1335 O O . GLY A 1 177 ? 1.456 -41.966 -20.556 1.00 46.37 177 GLY A O 1
ATOM 1336 N N . PRO A 1 178 ? 1.857 -42.774 -18.477 1.00 43.56 178 PRO A N 1
ATOM 1337 C CA . PRO A 1 178 ? 1.686 -41.429 -17.870 1.00 43.70 178 PRO A CA 1
ATOM 1338 C C . PRO A 1 178 ? 2.675 -40.390 -18.392 1.00 46.26 178 PRO A C 1
ATOM 1339 O O . PRO A 1 178 ? 3.819 -40.721 -18.713 1.00 45.76 178 PRO A O 1
ATOM 1343 N N . ARG A 1 179 ? 2.248 -39.144 -18.490 1.00 47.37 179 ARG A N 1
ATOM 1344 C CA . ARG A 1 179 ? 3.192 -38.130 -18.914 1.00 50.35 179 ARG A CA 1
ATOM 1345 C C . ARG A 1 179 ? 4.114 -37.668 -17.779 1.00 49.15 179 ARG A C 1
ATOM 1346 O O . ARG A 1 179 ? 5.198 -37.179 -18.040 1.00 49.47 179 ARG A O 1
ATOM 1354 N N . ALA A 1 180 ? 3.699 -37.842 -16.525 1.00 45.90 180 ALA A N 1
ATOM 1355 C CA . ALA A 1 180 ? 4.611 -37.616 -15.412 1.00 44.85 180 ALA A CA 1
ATOM 1356 C C . ALA A 1 180 ? 4.293 -38.478 -14.207 1.00 42.60 180 ALA A C 1
ATOM 1357 O O . ALA A 1 180 ? 3.133 -38.878 -14.002 1.00 40.75 180 ALA A O 1
ATOM 1359 N N . ILE A 1 181 ? 5.339 -38.777 -13.438 1.00 41.00 181 ILE A N 1
ATOM 1360 C CA . ILE A 1 181 ? 5.240 -39.541 -12.193 1.00 40.70 181 ILE A CA 1
ATOM 1361 C C . ILE A 1 181 ? 5.628 -38.603 -11.050 1.00 40.98 181 ILE A C 1
ATOM 1362 O O . ILE A 1 181 ? 6.767 -38.133 -10.991 1.00 42.27 181 ILE A O 1
ATOM 1367 N N . LEU A 1 182 ? 4.673 -38.324 -10.161 1.00 40.90 182 LEU A N 1
ATOM 1368 C CA . LEU A 1 182 ? 4.933 -37.554 -8.952 1.00 41.72 182 LEU A CA 1
ATOM 1369 C C . LEU A 1 182 ? 5.084 -38.530 -7.771 1.00 41.42 182 LEU A C 1
ATOM 1370 O O . LEU A 1 182 ? 4.097 -39.136 -7.332 1.00 39.61 182 LEU A O 1
ATOM 1375 N N . VAL A 1 183 ? 6.307 -38.677 -7.251 1.00 41.39 183 VAL A N 1
ATOM 1376 C CA . VAL A 1 183 ? 6.518 -39.449 -6.021 1.00 40.38 183 VAL A CA 1
ATOM 1377 C C . VAL A 1 183 ? 6.320 -38.473 -4.867 1.00 41.76 183 VAL A C 1
ATOM 1378 O O . VAL A 1 183 ? 7.228 -37.711 -4.528 1.00 41.83 183 VAL A O 1
ATOM 1382 N N . LYS A 1 184 ? 5.116 -38.498 -4.281 1.00 42.26 184 LYS A N 1
ATOM 1383 C CA . LYS A 1 184 ? 4.670 -37.492 -3.286 1.00 43.93 184 LYS A CA 1
ATOM 1384 C C . LYS A 1 184 ? 5.358 -37.618 -1.933 1.00 45.39 184 LYS A C 1
ATOM 1385 O O . LYS A 1 184 ? 5.268 -36.700 -1.120 1.00 46.20 184 LYS A O 1
ATOM 1391 N N . HIS A 1 185 ? 5.981 -38.772 -1.671 1.00 44.93 185 HIS A N 1
ATOM 1392 C CA . HIS A 1 185 ? 6.693 -39.032 -0.416 1.00 46.90 185 HIS A CA 1
ATOM 1393 C C . HIS A 1 185 ? 7.831 -40.044 -0.682 1.00 46.53 185 HIS A C 1
ATOM 1394 O O . HIS A 1 185 ? 7.575 -41.220 -1.010 1.00 43.61 185 HIS A O 1
ATOM 1401 N N . LEU A 1 186 ? 9.073 -39.568 -0.559 1.00 46.48 186 LEU A N 1
ATOM 1402 C CA . LEU A 1 186 ? 10.275 -40.389 -0.786 1.00 46.72 186 LEU A CA 1
ATOM 1403 C C . LEU A 1 186 ? 10.776 -41.019 0.501 1.00 47.49 186 LEU A C 1
ATOM 1404 O O . LEU A 1 186 ? 10.663 -40.439 1.578 1.00 48.87 186 LEU A O 1
ATOM 1409 N N . ASN A 1 187 ? 11.308 -42.224 0.374 1.00 47.02 187 ASN A N 1
ATOM 1410 C CA . ASN A 1 187 ? 11.974 -42.905 1.458 1.00 48.20 187 ASN A CA 1
ATOM 1411 C C . ASN A 1 187 ? 12.999 -43.859 0.845 1.00 47.14 187 ASN A C 1
ATOM 1412 O O . ASN A 1 187 ? 12.641 -44.797 0.119 1.00 46.98 187 ASN A O 1
ATOM 1417 N N . TYR A 1 188 ? 14.271 -43.577 1.101 1.00 46.75 188 TYR A N 1
ATOM 1418 C CA . TYR A 1 188 ? 15.393 -44.375 0.569 1.00 46.49 188 TYR A CA 1
ATOM 1419 C C . TYR A 1 188 ? 16.494 -44.385 1.632 1.00 47.82 188 TYR A C 1
ATOM 1420 O O . TYR A 1 188 ? 16.570 -43.427 2.385 1.00 47.92 188 TYR A O 1
ATOM 1429 N N . PRO A 1 189 ? 17.334 -45.454 1.703 1.00 49.20 189 PRO A N 1
ATOM 1430 C CA . PRO A 1 189 ? 18.513 -45.471 2.620 1.00 51.27 189 PRO A CA 1
ATOM 1431 C C . PRO A 1 189 ? 19.391 -44.221 2.460 1.00 52.81 189 PRO A C 1
ATOM 1432 O O . PRO A 1 189 ? 19.689 -43.820 1.337 1.00 52.45 189 PRO A O 1
ATOM 1436 N N . GLY A 1 190 ? 19.754 -43.592 3.572 1.00 54.61 190 GLY A N 1
ATOM 1437 C CA . GLY A 1 190 ? 20.552 -42.361 3.547 1.00 56.32 190 GLY A CA 1
ATOM 1438 C C . GLY A 1 190 ? 19.794 -41.037 3.388 1.00 56.02 190 GLY A C 1
ATOM 1439 O O . GLY A 1 190 ? 20.425 -39.989 3.385 1.00 56.36 190 GLY A O 1
ATOM 1440 N N . LYS A 1 191 ? 18.461 -41.064 3.206 1.00 54.05 191 LYS A N 1
ATOM 1441 C CA . LYS A 1 191 ? 17.668 -39.817 3.234 1.00 53.66 191 LYS A CA 1
ATOM 1442 C C . LYS A 1 191 ? 17.803 -39.215 4.625 1.00 55.64 191 LYS A C 1
ATOM 1443 O O . LYS A 1 191 ? 17.728 -39.946 5.610 1.00 56.47 191 LYS A O 1
ATOM 1449 N N . ALA A 1 192 ? 18.020 -37.905 4.706 1.00 57.52 192 ALA A N 1
ATOM 1450 C CA . ALA A 1 192 ? 18.117 -37.220 6.009 1.00 59.80 192 ALA A CA 1
ATOM 1451 C C . ALA A 1 192 ? 16.799 -37.392 6.775 1.00 60.07 192 ALA A C 1
ATOM 1452 O O . ALA A 1 192 ? 15.709 -37.268 6.191 1.00 58.43 192 ALA A O 1
ATOM 1454 N N . GLY A 1 193 ? 16.905 -37.715 8.062 1.00 62.38 193 GLY A N 1
ATOM 1455 C CA . GLY A 1 193 ? 15.755 -38.088 8.898 1.00 63.43 193 GLY A CA 1
ATOM 1456 C C . GLY A 1 193 ? 14.747 -36.984 9.189 1.00 64.31 193 GLY A C 1
ATOM 1457 O O . GLY A 1 193 ? 13.612 -37.267 9.575 1.00 65.06 193 GLY A O 1
ATOM 1458 N N . ASP A 1 194 ? 15.155 -35.733 8.984 1.00 65.03 194 ASP A N 1
ATOM 1459 C CA . ASP A 1 194 ? 14.342 -34.550 9.309 1.00 65.48 194 ASP A CA 1
ATOM 1460 C C . ASP A 1 194 ? 13.803 -33.819 8.058 1.00 63.21 194 ASP A C 1
ATOM 1461 O O . ASP A 1 194 ? 13.439 -32.637 8.112 1.00 62.84 194 ASP A O 1
ATOM 1466 N N . THR A 1 195 ? 13.726 -34.544 6.943 1.00 60.57 195 THR A N 1
ATOM 1467 C CA . THR A 1 195 ? 13.377 -33.965 5.654 1.00 59.31 195 THR A CA 1
ATOM 1468 C C . THR A 1 195 ? 12.188 -34.701 5.035 1.00 57.01 195 THR A C 1
ATOM 1469 O O . THR A 1 195 ? 12.107 -35.933 5.103 1.00 55.65 195 THR A O 1
ATOM 1473 N N . PHE A 1 196 ? 11.273 -33.927 4.451 1.00 56.22 196 PHE A N 1
ATOM 1474 C CA . PHE A 1 196 ? 10.204 -34.461 3.611 1.00 54.00 196 PHE A CA 1
ATOM 1475 C C . PHE A 1 196 ? 10.558 -34.221 2.139 1.00 52.79 196 PHE A C 1
ATOM 1476 O O . PHE A 1 196 ? 10.690 -33.069 1.705 1.00 55.16 196 PHE A O 1
ATOM 1484 N N . GLU A 1 197 ? 10.715 -35.301 1.375 1.00 49.78 197 GLU A N 1
ATOM 1485 C CA . GLU A 1 197 ? 11.140 -35.191 -0.023 1.00 48.17 197 GLU A CA 1
ATOM 1486 C C . GLU A 1 197 ? 10.139 -35.710 -1.047 1.00 46.57 197 GLU A C 1
ATOM 1487 O O . GLU A 1 197 ? 9.417 -36.687 -0.796 1.00 44.68 197 GLU A O 1
ATOM 1493 N N . MET A 1 198 ? 10.135 -35.057 -2.207 1.00 46.22 198 MET A N 1
ATOM 1494 C CA . MET A 1 198 ? 9.278 -35.426 -3.320 1.00 46.78 198 MET A CA 1
ATOM 1495 C C . MET A 1 198 ? 10.066 -35.448 -4.616 1.00 45.88 198 MET A C 1
ATOM 1496 O O . MET A 1 198 ? 11.036 -34.718 -4.756 1.00 47.56 198 MET A O 1
ATOM 1501 N N . LEU A 1 199 ? 9.625 -36.265 -5.567 1.00 44.80 199 LEU A N 1
ATOM 1502 C CA . LEU A 1 199 ? 10.190 -36.296 -6.910 1.00 46.50 199 LEU A CA 1
ATOM 1503 C C . LEU A 1 199 ? 9.106 -36.075 -7.941 1.00 46.43 199 LEU A C 1
ATOM 1504 O O . LEU A 1 199 ? 7.983 -36.520 -7.761 1.00 45.14 199 LEU A O 1
ATOM 1509 N N . LEU A 1 200 ? 9.456 -35.402 -9.030 1.00 47.45 200 LEU A N 1
ATOM 1510 C CA . LEU A 1 200 ? 8.606 -35.365 -10.217 1.00 47.32 200 LEU A CA 1
ATOM 1511 C C . LEU A 1 200 ? 9.473 -35.751 -11.420 1.00 48.40 200 LEU A C 1
ATOM 1512 O O . LEU A 1 200 ? 10.525 -35.145 -11.656 1.00 49.21 200 LEU A O 1
ATOM 1517 N N . VAL A 1 201 ? 9.028 -36.762 -12.164 1.00 47.98 201 VAL A N 1
ATOM 1518 C CA . VAL A 1 201 ? 9.782 -37.295 -13.304 1.00 50.05 201 VAL A CA 1
ATOM 1519 C C . VAL A 1 201 ? 8.904 -37.315 -14.555 1.00 50.88 201 VAL A C 1
ATOM 1520 O O . VAL A 1 201 ? 7.773 -37.826 -14.531 1.00 48.77 201 VAL A O 1
ATOM 1524 N N . ALA A 1 202 ? 9.417 -36.708 -15.619 1.00 52.36 202 ALA A N 1
ATOM 1525 C CA . ALA A 1 202 ? 8.827 -36.790 -16.958 1.00 53.59 202 ALA A CA 1
ATOM 1526 C C . ALA A 1 202 ? 9.966 -37.174 -17.912 1.00 55.92 202 ALA A C 1
ATOM 1527 O O . ALA A 1 202 ? 11.114 -37.198 -17.493 1.00 56.30 202 ALA A O 1
ATOM 1529 N N . ALA A 1 203 ? 9.661 -37.528 -19.163 1.00 58.96 203 ALA A N 1
ATOM 1530 C CA . ALA A 1 203 ? 10.692 -37.982 -20.118 1.00 62.30 203 ALA A CA 1
ATOM 1531 C C . ALA A 1 203 ? 11.690 -36.841 -20.289 1.00 65.33 203 ALA A C 1
ATOM 1532 O O . ALA A 1 203 ? 12.895 -37.042 -20.328 1.00 66.85 203 ALA A O 1
ATOM 1534 N N . ASP A 1 204 ? 11.118 -35.641 -20.296 1.00 68.83 204 ASP A N 1
ATOM 1535 C CA . ASP A 1 204 ? 11.741 -34.333 -20.433 1.00 70.29 204 ASP A CA 1
ATOM 1536 C C . ASP A 1 204 ? 12.738 -33.943 -19.327 1.00 68.49 204 ASP A C 1
ATOM 1537 O O . ASP A 1 204 ? 13.725 -33.304 -19.596 1.00 69.95 204 ASP A O 1
ATOM 1542 N N . GLN A 1 205 ? 12.457 -34.316 -18.078 1.00 65.19 205 GLN A N 1
ATOM 1543 C CA . GLN A 1 205 ? 12.932 -33.559 -16.907 1.00 63.32 205 GLN A CA 1
ATOM 1544 C C . GLN A 1 205 ? 12.709 -34.341 -15.613 1.00 59.69 205 GLN A C 1
ATOM 1545 O O . GLN A 1 205 ? 11.776 -35.149 -15.516 1.00 56.90 205 GLN A O 1
ATOM 1551 N N . ALA A 1 206 ? 13.537 -34.070 -14.611 1.00 57.68 206 ALA A N 1
ATOM 1552 C CA . ALA A 1 206 ? 13.377 -34.673 -13.297 1.00 54.90 206 ALA A CA 1
ATOM 1553 C C . ALA A 1 206 ? 13.667 -33.647 -12.214 1.00 55.06 206 ALA A C 1
ATOM 1554 O O . ALA A 1 206 ? 14.685 -32.962 -12.270 1.00 56.62 206 ALA A O 1
ATOM 1556 N N . TRP A 1 207 ? 12.769 -33.544 -11.236 1.00 52.92 207 TRP A N 1
ATOM 1557 C CA . TRP A 1 207 ? 12.866 -32.528 -10.179 1.00 53.30 207 TRP A CA 1
ATOM 1558 C C . TRP A 1 207 ? 12.814 -33.142 -8.784 1.00 52.10 207 TRP A C 1
ATOM 1559 O O . TRP A 1 207 ? 12.067 -34.082 -8.539 1.00 51.29 207 TRP A O 1
ATOM 1570 N N . HIS A 1 208 ? 13.616 -32.595 -7.879 1.00 53.50 208 HIS A N 1
ATOM 1571 C CA . HIS A 1 208 ? 13.675 -33.031 -6.490 1.00 53.00 208 HIS A CA 1
ATOM 1572 C C . HIS A 1 208 ? 13.298 -31.848 -5.604 1.00 54.21 208 HIS A C 1
ATOM 1573 O O . HIS A 1 208 ? 13.818 -30.752 -5.772 1.00 56.36 208 HIS A O 1
ATOM 1580 N N . LEU A 1 209 ? 12.357 -32.077 -4.696 1.00 53.85 209 LEU A N 1
ATOM 1581 C CA . LEU A 1 209 ? 11.896 -31.054 -3.761 1.00 56.00 209 LEU A CA 1
ATOM 1582 C C . LEU A 1 209 ? 12.093 -31.566 -2.359 1.00 56.46 209 LEU A C 1
ATOM 1583 O O . LEU A 1 209 ? 11.770 -32.714 -2.054 1.00 54.39 209 LEU A O 1
ATOM 1588 N N . GLN A 1 210 ? 12.636 -30.690 -1.523 1.00 58.79 210 GLN A N 1
ATOM 1589 C CA . GLN A 1 210 ? 13.050 -31.005 -0.174 1.00 61.47 210 GLN A CA 1
ATOM 1590 C C . GLN A 1 210 ? 12.484 -29.908 0.746 1.00 63.58 210 GLN A C 1
ATOM 1591 O O . GLN A 1 210 ? 12.558 -28.725 0.414 1.00 66.39 210 GLN A O 1
ATOM 1597 N N . ARG A 1 211 ? 11.864 -30.309 1.861 1.00 62.84 211 ARG A N 1
ATOM 1598 C CA . ARG A 1 211 ? 11.376 -29.371 2.902 1.00 63.80 211 ARG A CA 1
ATOM 1599 C C . ARG A 1 211 ? 11.527 -29.980 4.314 1.00 63.50 211 ARG A C 1
ATOM 1600 O O . ARG A 1 211 ? 11.740 -31.187 4.423 1.00 62.12 211 ARG A O 1
ATOM 1608 N N . PRO A 1 212 ? 11.457 -29.162 5.395 1.00 65.21 212 PRO A N 1
ATOM 1609 C CA . PRO A 1 212 ? 11.655 -29.791 6.709 1.00 66.00 212 PRO A CA 1
ATOM 1610 C C . PRO A 1 212 ? 10.488 -30.715 7.088 1.00 64.69 212 PRO A C 1
ATOM 1611 O O . PRO A 1 212 ? 9.330 -30.411 6.779 1.00 63.22 212 PRO A O 1
ATOM 1615 N N . LEU A 1 213 ? 10.804 -31.859 7.695 1.00 64.10 213 LEU A N 1
ATOM 1616 C CA . LEU A 1 213 ? 9.787 -32.792 8.181 1.00 61.83 213 LEU A CA 1
ATOM 1617 C C . LEU A 1 213 ? 9.272 -32.289 9.515 1.00 63.84 213 LEU A C 1
ATOM 1618 O O . LEU A 1 213 ? 10.045 -32.085 10.447 1.00 65.50 213 LEU A O 1
ATOM 1623 N N . LEU A 1 214 ? 7.967 -32.071 9.617 1.00 58.74 214 LEU A N 1
ATOM 1624 C CA . LEU A 1 214 ? 7.432 -31.537 10.865 1.00 59.90 214 LEU A CA 1
ATOM 1625 C C . LEU A 1 214 ? 7.104 -32.666 11.833 1.00 60.51 214 LEU A C 1
ATOM 1626 O O . LEU A 1 214 ? 6.643 -33.732 11.410 1.00 60.62 214 LEU A O 1
ATOM 1631 N N . ALA A 1 215 ? 7.373 -32.438 13.115 1.00 61.99 215 ALA A N 1
ATOM 1632 C CA . ALA A 1 215 ? 7.045 -33.383 14.179 1.00 63.15 215 ALA A CA 1
ATOM 1633 C C . ALA A 1 215 ? 5.561 -33.306 14.554 1.00 62.01 215 ALA A C 1
ATOM 1634 O O . ALA A 1 215 ? 5.013 -32.207 14.726 1.00 62.32 215 ALA A O 1
ATOM 1636 N N . PHE A 1 216 ? 4.930 -34.484 14.641 1.00 60.65 216 PHE A N 1
ATOM 1637 C CA . PHE A 1 216 ? 3.544 -34.689 15.109 1.00 59.93 216 PHE A CA 1
ATOM 1638 C C . PHE A 1 216 ? 3.501 -35.942 16.020 1.00 62.04 216 PHE A C 1
ATOM 1639 O O . PHE A 1 216 ? 4.158 -36.935 15.706 1.00 61.35 216 PHE A O 1
ATOM 1647 N N . PRO A 1 217 ? 2.703 -35.924 17.122 1.00 64.65 217 PRO A N 1
ATOM 1648 C CA . PRO A 1 217 ? 2.509 -37.183 17.874 1.00 66.05 217 PRO A CA 1
ATOM 1649 C C . PRO A 1 217 ? 1.730 -38.254 17.068 1.00 65.59 217 PRO A C 1
ATOM 1650 O O . PRO A 1 217 ? 1.948 -39.454 17.263 1.00 65.67 217 PRO A O 1
ATOM 1654 N N . ARG A 1 218 ? 0.850 -37.808 16.169 1.00 64.57 218 ARG A N 1
ATOM 1655 C CA . ARG A 1 218 ? 0.085 -38.687 15.286 1.00 64.26 218 ARG A CA 1
ATOM 1656 C C . ARG A 1 218 ? 0.112 -38.141 13.852 1.00 62.12 218 ARG A C 1
ATOM 1657 O O . ARG A 1 218 ? -0.241 -36.986 13.634 1.00 62.94 218 ARG A O 1
ATOM 1665 N N . GLN A 1 219 ? 0.516 -38.964 12.884 1.00 60.66 219 GLN A N 1
ATOM 1666 C CA . GLN A 1 219 ? 0.629 -38.519 11.475 1.00 58.66 219 GLN A CA 1
ATOM 1667 C C . GLN A 1 219 ? -0.703 -38.068 10.919 1.00 54.04 219 GLN A C 1
ATOM 1668 O O . GLN A 1 219 ? -1.651 -38.851 10.924 1.00 51.86 219 GLN A O 1
ATOM 1674 N N . PRO A 1 220 ? -0.795 -36.794 10.467 1.00 52.38 220 PRO A N 1
ATOM 1675 C CA . PRO A 1 220 ? -2.117 -36.370 9.990 1.00 49.77 220 PRO A CA 1
ATOM 1676 C C . PRO A 1 220 ? -2.499 -37.064 8.677 1.00 46.62 220 PRO A C 1
ATOM 1677 O O . PRO A 1 220 ? -1.642 -37.381 7.863 1.00 47.02 220 PRO A O 1
ATOM 1681 N N . VAL A 1 221 ? -3.785 -37.318 8.513 1.00 43.96 221 VAL A N 1
ATOM 1682 C CA . VAL A 1 221 ? -4.309 -38.061 7.376 1.00 41.96 221 VAL A CA 1
ATOM 1683 C C . VAL A 1 221 ? -4.667 -37.066 6.268 1.00 41.07 221 VAL A C 1
ATOM 1684 O O . VAL A 1 221 ? -5.019 -35.913 6.555 1.00 40.67 221 VAL A O 1
ATOM 1688 N N . GLY A 1 222 ? -4.525 -37.501 5.016 1.00 39.43 222 GLY A N 1
ATOM 1689 C CA . GLY A 1 222 ? -5.011 -36.763 3.853 1.00 38.88 222 GLY A CA 1
ATOM 1690 C C . GLY A 1 222 ? -4.000 -35.856 3.180 1.00 38.87 222 GLY A C 1
ATOM 1691 O O . GLY A 1 222 ? -4.347 -35.178 2.212 1.00 37.79 222 GLY A O 1
ATOM 1692 N N . VAL A 1 223 ? -2.757 -35.859 3.678 1.00 39.47 223 VAL A N 1
ATOM 1693 C CA . VAL A 1 223 ? -1.650 -35.078 3.090 1.00 41.16 223 VAL A CA 1
ATOM 1694 C C . VAL A 1 223 ? -1.426 -35.441 1.606 1.00 40.29 223 VAL A C 1
ATOM 1695 O O . VAL A 1 223 ? -1.287 -34.549 0.760 1.00 39.60 223 VAL A O 1
ATOM 1699 N N . GLY A 1 224 ? -1.459 -36.736 1.306 1.00 39.62 224 GLY A N 1
ATOM 1700 C CA . GLY A 1 224 ? -1.350 -37.234 -0.079 1.00 40.76 224 GLY A CA 1
ATOM 1701 C C . GLY A 1 224 ? -2.488 -36.774 -0.986 1.00 39.26 224 GLY A C 1
ATOM 1702 O O . GLY A 1 224 ? -2.252 -36.376 -2.135 1.00 39.27 224 GLY A O 1
ATOM 1703 N N . ASP A 1 225 ? -3.713 -36.815 -0.450 1.00 39.24 225 ASP A N 1
ATOM 1704 C CA . ASP A 1 225 ? -4.932 -36.332 -1.136 1.00 38.91 225 ASP A CA 1
ATOM 1705 C C . ASP A 1 225 ? -4.812 -34.827 -1.427 1.00 38.20 225 ASP A C 1
ATOM 1706 O O . ASP A 1 225 ? -5.117 -34.356 -2.536 1.00 37.81 225 ASP A O 1
ATOM 1711 N N . LEU A 1 226 ? -4.345 -34.082 -0.425 1.00 37.13 226 LEU A N 1
ATOM 1712 C CA . LEU A 1 226 ? -4.132 -32.655 -0.562 1.00 38.04 226 LEU A CA 1
ATOM 1713 C C . LEU A 1 226 ? -3.111 -32.360 -1.664 1.00 38.19 226 LEU A C 1
ATOM 1714 O O . LEU A 1 226 ? -3.381 -31.544 -2.556 1.00 38.32 226 LEU A O 1
ATOM 1719 N N . ALA A 1 227 ? -1.962 -33.037 -1.606 1.00 38.41 227 ALA A N 1
ATOM 1720 C CA . ALA A 1 227 ? -0.888 -32.830 -2.575 1.00 38.84 227 ALA A CA 1
ATOM 1721 C C . ALA A 1 227 ? -1.322 -33.151 -4.014 1.00 39.49 227 ALA A C 1
ATOM 1722 O O . ALA A 1 227 ? -1.078 -32.353 -4.919 1.00 40.42 227 ALA A O 1
ATOM 1724 N N . SER A 1 228 ? -2.006 -34.286 -4.202 1.00 37.89 228 SER A N 1
ATOM 1725 C CA . SER A 1 228 ? -2.467 -34.731 -5.520 1.00 38.68 228 SER A CA 1
ATOM 1726 C C . SER A 1 228 ? -3.397 -33.729 -6.168 1.00 37.86 228 SER A C 1
ATOM 1727 O O . SER A 1 228 ? -3.203 -33.359 -7.323 1.00 37.24 228 SER A O 1
ATOM 1730 N N . GLY A 1 229 ? -4.405 -33.302 -5.403 1.00 36.62 229 GLY A N 1
ATOM 1731 C CA . GLY A 1 229 ? -5.400 -32.358 -5.873 1.00 35.46 229 GLY A CA 1
ATOM 1732 C C . GLY A 1 229 ? -4.827 -30.983 -6.176 1.00 36.56 229 GLY A C 1
ATOM 1733 O O . GLY A 1 229 ? -5.144 -30.396 -7.217 1.00 36.68 229 GLY A O 1
ATOM 1734 N N . LEU A 1 230 ? -3.981 -30.460 -5.281 1.00 36.70 230 LEU A N 1
ATOM 1735 C CA . LEU A 1 230 ? -3.290 -29.185 -5.567 1.00 38.44 230 LEU A CA 1
ATOM 1736 C C . LEU A 1 230 ? -2.387 -29.241 -6.796 1.00 39.68 230 LEU A C 1
ATOM 1737 O O . LEU A 1 230 ? -2.380 -28.297 -7.606 1.00 41.22 230 LEU A O 1
ATOM 1742 N N . PHE A 1 231 ? -1.638 -30.342 -6.940 1.00 39.04 231 PHE A N 1
ATOM 1743 C CA . PHE A 1 231 ? -0.771 -30.524 -8.095 1.00 39.31 231 PHE A CA 1
ATOM 1744 C C . PHE A 1 231 ? -1.579 -30.456 -9.384 1.00 39.39 231 PHE A C 1
ATOM 1745 O O . PHE A 1 231 ? -1.273 -29.638 -10.248 1.00 40.87 231 PHE A O 1
ATOM 1753 N N . LEU A 1 232 ? -2.630 -31.288 -9.478 1.00 37.86 232 LEU A N 1
ATOM 1754 C CA . LEU A 1 232 ? -3.488 -31.316 -10.653 1.00 38.56 232 LEU A CA 1
ATOM 1755 C C . LEU A 1 232 ? -4.126 -29.941 -10.923 1.00 39.02 232 LEU A C 1
ATOM 1756 O O . LEU A 1 232 ? -4.135 -29.481 -12.063 1.00 39.09 232 LEU A O 1
ATOM 1761 N N . SER A 1 233 ? -4.649 -29.304 -9.871 1.00 38.89 233 SER A N 1
ATOM 1762 C CA . SER A 1 233 ? -5.252 -27.966 -9.970 1.00 39.99 233 SER A CA 1
ATOM 1763 C C . SER A 1 233 ? -4.297 -26.932 -10.597 1.00 42.22 233 SER A C 1
ATOM 1764 O O . SER A 1 233 ? -4.658 -26.209 -11.535 1.00 43.32 233 SER A O 1
ATOM 1767 N N . ARG A 1 234 ? -3.064 -26.902 -10.101 1.00 43.04 234 ARG A N 1
ATOM 1768 C CA . ARG A 1 234 ? -2.049 -26.017 -10.646 1.00 45.63 234 ARG A CA 1
ATOM 1769 C C . ARG A 1 234 ? -1.822 -26.225 -12.143 1.00 46.12 234 ARG A C 1
ATOM 1770 O O . ARG A 1 234 ? -1.701 -25.250 -12.885 1.00 46.39 234 ARG A O 1
ATOM 1778 N N . LEU A 1 235 ? -1.815 -27.486 -12.583 1.00 45.11 235 LEU A N 1
ATOM 1779 C CA . LEU A 1 235 ? -1.662 -27.808 -14.004 1.00 45.95 235 LEU A CA 1
ATOM 1780 C C . LEU A 1 235 ? -2.861 -27.306 -14.808 1.00 46.20 235 LEU A C 1
ATOM 1781 O O . LEU A 1 235 ? -2.698 -26.747 -15.894 1.00 47.23 235 LEU A O 1
ATOM 1786 N N . LEU A 1 236 ? -4.061 -27.477 -14.259 1.00 43.68 236 LEU A N 1
ATOM 1787 C CA . LEU A 1 236 ? -5.256 -26.944 -14.914 1.00 44.72 236 LEU A CA 1
ATOM 1788 C C . LEU A 1 236 ? -5.247 -25.417 -15.003 1.00 45.62 236 LEU A C 1
ATOM 1789 O O . LEU A 1 236 ? -5.824 -24.862 -15.918 1.00 47.24 236 LEU A O 1
ATOM 1794 N N . LEU A 1 237 ? -4.603 -24.766 -14.038 1.00 45.97 237 LEU A N 1
ATOM 1795 C CA . LEU A 1 237 ? -4.481 -23.312 -13.995 1.00 48.74 237 LEU A CA 1
ATOM 1796 C C . LEU A 1 237 ? -3.307 -22.784 -14.834 1.00 51.80 237 LEU A C 1
ATOM 1797 O O . LEU A 1 237 ? -3.030 -21.583 -14.834 1.00 54.10 237 LEU A O 1
ATOM 1802 N N . GLY A 1 238 ? -2.631 -23.672 -15.562 1.00 52.25 238 GLY A N 1
ATOM 1803 C CA . GLY A 1 238 ? -1.649 -23.244 -16.553 1.00 55.33 238 GLY A CA 1
ATOM 1804 C C . GLY A 1 238 ? -0.188 -23.294 -16.130 1.00 56.91 238 GLY A C 1
ATOM 1805 O O . GLY A 1 238 ? 0.675 -22.969 -16.932 1.00 57.56 238 GLY A O 1
ATOM 1806 N N . ASP A 1 239 ? 0.095 -23.702 -14.886 1.00 56.11 239 ASP A N 1
ATOM 1807 C CA . ASP A 1 239 ? 1.484 -23.883 -14.418 1.00 57.85 239 ASP A CA 1
ATOM 1808 C C . ASP A 1 239 ? 2.195 -24.925 -15.251 1.00 57.66 239 ASP A C 1
ATOM 1809 O O . ASP A 1 239 ? 1.558 -25.907 -15.655 1.00 56.92 239 ASP A O 1
ATOM 1814 N N . ASP A 1 240 ? 3.500 -24.742 -15.488 1.00 58.27 240 ASP A N 1
ATOM 1815 C CA . ASP A 1 240 ? 4.321 -25.843 -16.015 1.00 57.96 240 ASP A CA 1
ATOM 1816 C C . ASP A 1 240 ? 4.584 -26.878 -14.894 1.00 55.42 240 ASP A C 1
ATOM 1817 O O . ASP A 1 240 ? 4.223 -26.642 -13.732 1.00 53.05 240 ASP A O 1
ATOM 1822 N N . LEU A 1 241 ? 5.212 -28.002 -15.242 1.00 54.73 241 LEU A N 1
ATOM 1823 C CA . LEU A 1 241 ? 5.459 -29.107 -14.302 1.00 52.37 241 LEU A CA 1
ATOM 1824 C C . LEU A 1 241 ? 6.211 -28.694 -13.021 1.00 51.70 241 LEU A C 1
ATOM 1825 O O . LEU A 1 241 ? 5.778 -29.018 -11.914 1.00 49.37 241 LEU A O 1
ATOM 1830 N N . ARG A 1 242 ? 7.307 -27.955 -13.176 1.00 53.02 242 ARG A N 1
ATOM 1831 C CA . ARG A 1 242 ? 8.120 -27.497 -12.039 1.00 54.00 242 ARG A CA 1
ATOM 1832 C C . ARG A 1 242 ? 7.358 -26.552 -11.098 1.00 53.56 242 ARG A C 1
ATOM 1833 O O . ARG A 1 242 ? 7.399 -26.731 -9.878 1.00 53.21 242 ARG A O 1
ATOM 1841 N N . ASN A 1 243 ? 6.665 -25.562 -11.659 1.00 53.86 243 ASN A N 1
ATOM 1842 C CA . ASN A 1 243 ? 5.865 -24.630 -10.852 1.00 54.01 243 ASN A CA 1
ATOM 1843 C C . ASN A 1 243 ? 4.675 -25.260 -10.113 1.00 51.68 243 ASN A C 1
ATOM 1844 O O . ASN A 1 243 ? 4.393 -24.891 -8.961 1.00 51.94 243 ASN A O 1
ATOM 1849 N N . ALA A 1 244 ? 4.002 -26.225 -10.746 1.00 49.82 244 ALA A N 1
ATOM 1850 C CA . ALA A 1 244 ? 2.901 -26.969 -10.068 1.00 47.63 244 ALA A CA 1
ATOM 1851 C C . ALA A 1 244 ? 3.453 -27.742 -8.877 1.00 46.84 244 ALA A C 1
ATOM 1852 O O . ALA A 1 244 ? 2.858 -27.768 -7.796 1.00 45.69 244 ALA A O 1
ATOM 1854 N N . PHE A 1 245 ? 4.609 -28.360 -9.114 1.00 47.22 245 PHE A N 1
ATOM 1855 C CA . PHE A 1 245 ? 5.375 -29.148 -8.146 1.00 46.88 245 PHE A CA 1
ATOM 1856 C C . PHE A 1 245 ? 5.796 -28.303 -6.940 1.00 46.87 245 PHE A C 1
ATOM 1857 O O . PHE A 1 245 ? 5.517 -28.682 -5.802 1.00 45.66 245 PHE A O 1
ATOM 1865 N N . GLU A 1 246 ? 6.425 -27.150 -7.194 1.00 48.27 246 GLU A N 1
ATOM 1866 C CA . GLU A 1 246 ? 6.846 -26.242 -6.127 1.00 49.34 246 GLU A CA 1
ATOM 1867 C C . GLU A 1 246 ? 5.666 -25.640 -5.351 1.00 49.01 246 GLU A C 1
ATOM 1868 O O . GLU A 1 246 ? 5.719 -25.551 -4.119 1.00 48.69 246 GLU A O 1
ATOM 1874 N N . PHE A 1 247 ? 4.609 -25.235 -6.058 1.00 48.87 247 PHE A N 1
ATOM 1875 C CA . PHE A 1 247 ? 3.400 -24.706 -5.391 1.00 49.20 247 PHE A CA 1
ATOM 1876 C C . PHE A 1 247 ? 2.836 -25.723 -4.411 1.00 47.50 247 PHE A C 1
ATOM 1877 O O . PHE A 1 247 ? 2.531 -25.374 -3.263 1.00 46.71 247 PHE A O 1
ATOM 1885 N N . THR A 1 248 ? 2.691 -26.964 -4.881 1.00 46.96 248 THR A N 1
ATOM 1886 C CA . THR A 1 248 ? 2.140 -28.058 -4.074 1.00 46.40 248 THR A CA 1
ATOM 1887 C C . THR A 1 248 ? 2.945 -28.247 -2.796 1.00 46.48 248 THR A C 1
ATOM 1888 O O . THR A 1 248 ? 2.367 -28.235 -1.704 1.00 46.05 248 THR A O 1
ATOM 1892 N N . GLY A 1 249 ? 4.267 -28.398 -2.948 1.00 46.85 249 GLY A N 1
ATOM 1893 C CA . GLY A 1 249 ? 5.195 -28.513 -1.822 1.00 47.74 249 GLY A CA 1
ATOM 1894 C C . GLY A 1 249 ? 5.056 -27.383 -0.812 1.00 48.30 249 GLY A C 1
ATOM 1895 O O . GLY A 1 249 ? 4.965 -27.641 0.391 1.00 48.15 249 GLY A O 1
ATOM 1896 N N . ALA A 1 250 ? 5.012 -26.142 -1.308 1.00 47.98 250 ALA A N 1
ATOM 1897 C CA . ALA A 1 250 ? 4.848 -24.955 -0.458 1.00 49.58 250 ALA A CA 1
ATOM 1898 C C . ALA A 1 250 ? 3.490 -24.905 0.287 1.00 48.14 250 ALA A C 1
ATOM 1899 O O . ALA A 1 250 ? 3.465 -24.637 1.494 1.00 48.74 250 ALA A O 1
ATOM 1901 N N . ALA A 1 251 ? 2.393 -25.174 -0.432 1.00 45.70 251 ALA A N 1
ATOM 1902 C CA . ALA A 1 251 ? 1.033 -25.103 0.122 1.00 45.03 251 ALA A CA 1
ATOM 1903 C C . ALA A 1 251 ? 0.759 -26.202 1.158 1.00 43.89 251 ALA A C 1
ATOM 1904 O O . ALA A 1 251 ? 0.118 -25.940 2.186 1.00 44.52 251 ALA A O 1
ATOM 1906 N N . VAL A 1 252 ? 1.245 -27.416 0.891 1.00 43.13 252 VAL A N 1
ATOM 1907 C CA . VAL A 1 252 ? 1.126 -28.544 1.841 1.00 42.49 252 VAL A CA 1
ATOM 1908 C C . VAL A 1 252 ? 1.887 -28.248 3.147 1.00 44.45 252 VAL A C 1
ATOM 1909 O O . VAL A 1 252 ? 1.381 -28.523 4.239 1.00 44.89 252 VAL A O 1
ATOM 1913 N N . HIS A 1 253 ? 3.092 -27.678 3.032 1.00 45.94 253 HIS A N 1
ATOM 1914 C CA . HIS A 1 253 ? 3.857 -27.239 4.203 1.00 47.47 253 HIS A CA 1
ATOM 1915 C C . HIS A 1 253 ? 3.121 -26.205 5.073 1.00 47.93 253 HIS A C 1
ATOM 1916 O O . HIS A 1 253 ? 3.147 -26.306 6.301 1.00 48.43 253 HIS A O 1
ATOM 1923 N N . GLU A 1 254 ? 2.453 -25.234 4.444 1.00 47.85 254 GLU A N 1
ATOM 1924 C CA . GLU A 1 254 ? 1.639 -24.244 5.183 1.00 48.57 254 GLU A CA 1
ATOM 1925 C C . GLU A 1 254 ? 0.518 -24.919 5.978 1.00 47.04 254 GLU A C 1
ATOM 1926 O O . GLU A 1 254 ? 0.322 -24.624 7.153 1.00 48.64 254 GLU A O 1
ATOM 1932 N N . VAL A 1 255 ? -0.190 -25.856 5.357 1.00 44.52 255 VAL A N 1
ATOM 1933 C CA . VAL A 1 255 ? -1.260 -26.576 6.070 1.00 43.91 255 VAL A CA 1
ATOM 1934 C C . VAL A 1 255 ? -0.687 -27.301 7.289 1.00 44.37 255 VAL A C 1
ATOM 1935 O O . VAL A 1 255 ? -1.225 -27.184 8.389 1.00 44.47 255 VAL A O 1
ATOM 1939 N N . LEU A 1 256 ? 0.410 -28.026 7.069 1.00 43.62 256 LEU A N 1
ATOM 1940 C CA . LEU A 1 256 ? 1.089 -28.783 8.120 1.00 45.83 256 LEU A CA 1
ATOM 1941 C C . LEU A 1 256 ? 1.633 -27.896 9.246 1.00 47.51 256 LEU A C 1
ATOM 1942 O O . LEU A 1 256 ? 1.531 -28.262 10.416 1.00 48.30 256 LEU A O 1
ATOM 1947 N N . LEU A 1 257 ? 2.187 -26.738 8.887 1.00 48.70 257 LEU A N 1
ATOM 1948 C CA . LEU A 1 257 ? 2.667 -25.744 9.879 1.00 52.23 257 LEU A CA 1
ATOM 1949 C C . LEU A 1 257 ? 1.505 -25.257 10.754 1.00 51.83 257 LEU A C 1
ATOM 1950 O O . LEU A 1 257 ? 1.637 -25.193 11.980 1.00 52.63 257 LEU A O 1
ATOM 1955 N N . GLU A 1 258 ? 0.356 -24.970 10.129 1.00 50.35 258 GLU A N 1
ATOM 1956 C CA . GLU A 1 258 ? -0.838 -24.539 10.873 1.00 51.37 258 GLU A CA 1
ATOM 1957 C C . GLU A 1 258 ? -1.383 -25.694 11.719 1.00 50.84 258 GLU A C 1
ATOM 1958 O O . GLU A 1 258 ? -1.733 -25.491 12.883 1.00 51.50 258 GLU A O 1
ATOM 1964 N N . THR A 1 259 ? -1.440 -26.892 11.128 1.00 48.42 259 THR A N 1
ATOM 1965 C CA . THR A 1 259 ? -1.885 -28.094 11.850 1.00 48.21 259 THR A CA 1
ATOM 1966 C C . THR A 1 259 ? -1.023 -28.344 13.095 1.00 50.21 259 THR A C 1
ATOM 1967 O O . THR A 1 259 ? -1.558 -28.561 14.191 1.00 50.29 259 THR A O 1
ATOM 1971 N N . GLN A 1 260 ? 0.295 -28.272 12.920 1.00 50.85 260 GLN A N 1
ATOM 1972 C CA . GLN A 1 260 ? 1.230 -28.444 14.023 1.00 53.62 260 GLN A CA 1
ATOM 1973 C C . GLN A 1 260 ? 1.078 -27.353 15.092 1.00 55.79 260 GLN A C 1
ATOM 1974 O O . GLN A 1 260 ? 1.017 -27.678 16.283 1.00 57.19 260 GLN A O 1
ATOM 1980 N N . ALA A 1 261 ? 0.997 -26.083 14.665 1.00 56.07 261 ALA A N 1
ATOM 1981 C CA . ALA A 1 261 ? 0.895 -24.955 15.605 1.00 59.45 261 ALA A CA 1
ATOM 1982 C C . ALA A 1 261 ? -0.394 -25.005 16.436 1.00 59.50 261 ALA A C 1
ATOM 1983 O O . ALA A 1 261 ? -0.417 -24.505 17.551 1.00 60.89 261 ALA A O 1
ATOM 1985 N N . CYS A 1 262 ? -1.448 -25.628 15.890 1.00 57.09 262 CYS A N 1
ATOM 1986 C CA . CYS A 1 262 ? -2.719 -25.835 16.615 1.00 57.67 262 CYS A CA 1
ATOM 1987 C C . CYS A 1 262 ? -2.760 -27.056 17.549 1.00 57.93 262 CYS A C 1
ATOM 1988 O O . CYS A 1 262 ? -3.696 -27.192 18.344 1.00 58.17 262 CYS A O 1
ATOM 1991 N N . GLY A 1 263 ? -1.752 -27.928 17.454 1.00 57.98 263 GLY A N 1
ATOM 1992 C CA . GLY A 1 263 ? -1.721 -29.199 18.187 1.00 58.30 263 GLY A CA 1
ATOM 1993 C C . GLY A 1 263 ? -2.803 -30.170 17.719 1.00 56.11 263 GLY A C 1
ATOM 1994 O O . GLY A 1 263 ? -3.274 -30.986 18.506 1.00 56.93 263 GLY A O 1
ATOM 1995 N N . SER A 1 264 ? -3.191 -30.077 16.443 1.00 53.85 264 SER A N 1
ATOM 1996 C CA . SER A 1 264 ? -4.314 -30.858 15.874 1.00 51.87 264 SER A CA 1
ATOM 1997 C C . SER A 1 264 ? -3.877 -32.127 15.164 1.00 49.95 264 SER A C 1
ATOM 1998 O O . SER A 1 264 ? -2.812 -32.176 14.548 1.00 50.33 264 SER A O 1
ATOM 2001 N N . TYR A 1 265 ? -4.740 -33.134 15.222 1.00 48.70 265 TYR A N 1
ATOM 2002 C CA . TYR A 1 265 ? -4.586 -34.361 14.460 1.00 46.47 265 TYR A CA 1
ATOM 2003 C C . TYR A 1 265 ? -5.154 -34.164 13.048 1.00 44.30 265 TYR A C 1
ATOM 2004 O O . TYR A 1 265 ? -4.558 -34.604 12.055 1.00 43.65 265 TYR A O 1
ATOM 2013 N N . GLU A 1 266 ? -6.303 -33.501 12.954 1.00 43.30 266 GLU A N 1
ATOM 2014 C CA . GLU A 1 266 ? -6.913 -33.194 11.649 1.00 41.19 266 GLU A CA 1
ATOM 2015 C C . GLU A 1 266 ? -6.258 -31.975 11.010 1.00 41.74 266 GLU A C 1
ATOM 2016 O O . GLU A 1 266 ? -5.901 -31.020 11.711 1.00 42.63 266 GLU A O 1
ATOM 2022 N N . LEU A 1 267 ? -6.080 -32.029 9.690 1.00 41.05 267 LEU A N 1
ATOM 2023 C CA . LEU A 1 267 ? -5.535 -30.912 8.897 1.00 42.05 267 LEU A CA 1
ATOM 2024 C C . LEU A 1 267 ? -6.340 -29.613 9.057 1.00 42.34 267 LEU A C 1
ATOM 2025 O O . LEU A 1 267 ? -7.565 -29.606 8.867 1.00 40.12 267 LEU A O 1
ATOM 2030 N N . GLU A 1 268 ? -5.636 -28.522 9.374 1.00 43.75 268 GLU A N 1
ATOM 2031 C CA . GLU A 1 268 ? -6.245 -27.208 9.613 1.00 44.97 268 GLU A CA 1
ATOM 2032 C C . GLU A 1 268 ? -6.435 -26.421 8.319 1.00 44.31 268 GLU A C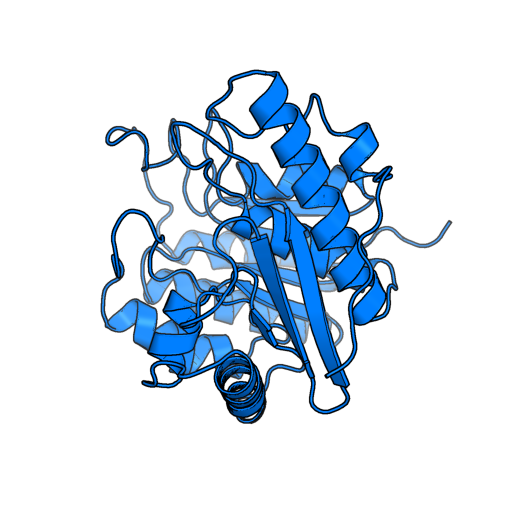 1
ATOM 2033 O O . GLU A 1 268 ? -5.900 -25.322 8.134 1.00 45.30 268 GLU A O 1
ATOM 2039 N N . LEU A 1 269 ? -7.257 -26.994 7.443 1.00 42.34 269 LEU A N 1
ATOM 2040 C CA . LEU A 1 269 ? -7.462 -26.519 6.080 1.00 41.35 269 LEU A CA 1
ATOM 2041 C C . LEU A 1 269 ? -8.094 -25.120 6.021 1.00 41.52 269 LEU A C 1
ATOM 2042 O O . LEU A 1 269 ? -7.612 -24.238 5.309 1.00 41.06 269 LEU A O 1
ATOM 2047 N N . VAL A 1 270 ? -9.171 -24.934 6.783 1.00 41.94 270 VAL A N 1
ATOM 2048 C CA . VAL A 1 270 ? -9.879 -23.646 6.875 1.00 42.10 270 VAL A CA 1
ATOM 2049 C C . VAL A 1 270 ? -8.993 -22.561 7.490 1.00 43.88 270 VAL A C 1
ATOM 2050 O O . VAL A 1 270 ? -8.860 -21.479 6.922 1.00 44.64 270 VAL A O 1
ATOM 2054 N N . ARG A 1 271 ? -8.380 -22.847 8.632 1.00 46.03 271 ARG A N 1
ATOM 2055 C CA . ARG A 1 271 ? -7.455 -21.893 9.269 1.00 48.28 271 ARG A CA 1
ATOM 2056 C C . ARG A 1 271 ? -6.276 -21.477 8.382 1.00 48.99 271 ARG A C 1
ATOM 2057 O O . ARG A 1 271 ? -5.846 -20.333 8.436 1.00 50.46 271 ARG A O 1
ATOM 2065 N N . ALA A 1 272 ? -5.768 -22.402 7.569 1.00 46.62 272 ALA A N 1
ATOM 2066 C CA . ALA A 1 272 ? -4.563 -22.165 6.767 1.00 47.01 272 ALA A CA 1
ATOM 2067 C C . ALA A 1 272 ? -4.862 -21.689 5.348 1.00 46.00 272 ALA A C 1
ATOM 2068 O O . ALA A 1 272 ? -3.951 -21.586 4.541 1.00 46.19 272 ALA A O 1
ATOM 2070 N N . GLN A 1 273 ? -6.124 -21.395 5.043 1.00 45.11 273 GLN A N 1
ATOM 2071 C CA . GLN A 1 273 ? -6.567 -21.243 3.639 1.00 43.90 273 GLN A CA 1
ATOM 2072 C C . GLN A 1 273 ? -5.894 -20.115 2.834 1.00 45.10 273 GLN A C 1
ATOM 2073 O O . GLN A 1 273 ? -5.655 -20.261 1.630 1.00 43.46 273 GLN A O 1
ATOM 2079 N N . ASP A 1 274 ? -5.596 -18.999 3.495 1.00 47.43 274 ASP A N 1
ATOM 2080 C CA . ASP A 1 274 ? -4.921 -17.889 2.813 1.00 50.91 274 ASP A CA 1
ATOM 2081 C C . ASP A 1 274 ? -3.516 -18.286 2.377 1.00 51.32 274 ASP A C 1
ATOM 2082 O O . ASP A 1 274 ? -3.023 -17.815 1.353 1.00 51.93 274 ASP A O 1
ATOM 2087 N N . ARG A 1 275 ? -2.914 -19.204 3.129 1.00 51.95 275 ARG A N 1
ATOM 2088 C CA . ARG A 1 275 ? -1.556 -19.676 2.846 1.00 54.26 275 ARG A CA 1
ATOM 2089 C C . ARG A 1 275 ? -1.544 -20.940 1.983 1.00 52.62 275 ARG A C 1
ATOM 2090 O O . ARG A 1 275 ? -0.482 -21.373 1.530 1.00 54.67 275 ARG A O 1
ATOM 2098 N N . ILE A 1 276 ? -2.724 -21.526 1.752 1.00 49.70 276 ILE A N 1
ATOM 2099 C CA . ILE A 1 276 ? -2.908 -22.461 0.640 1.00 47.95 276 ILE A CA 1
ATOM 2100 C C . ILE A 1 276 ? -2.917 -21.654 -0.658 1.00 48.48 276 ILE A C 1
ATOM 2101 O O . ILE A 1 276 ? -2.169 -21.986 -1.585 1.00 49.25 276 ILE A O 1
ATOM 2106 N N . ALA A 1 277 ? -3.746 -20.603 -0.708 1.00 48.00 277 ALA A N 1
ATOM 2107 C CA . ALA A 1 277 ? -3.881 -19.764 -1.905 1.00 49.85 277 ALA A CA 1
ATOM 2108 C C . ALA A 1 277 ? -2.578 -19.068 -2.289 1.00 52.32 277 ALA A C 1
ATOM 2109 O O . ALA A 1 277 ? -2.243 -19.005 -3.479 1.00 52.43 277 ALA A O 1
ATOM 2111 N N . HIS A 1 278 ? -1.870 -18.532 -1.285 1.00 54.04 278 HIS A N 1
ATOM 2112 C CA . HIS A 1 278 ? -0.602 -17.809 -1.490 1.00 57.02 278 HIS A CA 1
ATOM 2113 C C . HIS A 1 278 ? 0.405 -18.217 -0.407 1.00 56.72 278 HIS A C 1
ATOM 2114 O O . HIS A 1 278 ? 0.466 -17.576 0.645 1.00 56.60 278 HIS A O 1
ATOM 2121 N N . PRO A 1 279 ? 1.172 -19.310 -0.643 1.00 55.52 279 PRO A N 1
ATOM 2122 C CA . PRO A 1 279 ? 2.157 -19.752 0.345 1.00 57.47 279 PRO A CA 1
ATOM 2123 C C . PRO A 1 279 ? 3.242 -18.698 0.532 1.00 62.38 279 PRO A C 1
ATOM 2124 O O . PRO A 1 279 ? 3.664 -18.092 -0.452 1.00 63.36 279 PRO A O 1
ATOM 2128 N N . ARG A 1 280 ? 3.651 -18.472 1.782 1.00 66.60 280 ARG A N 1
ATOM 2129 C CA . ARG A 1 280 ? 4.679 -17.482 2.124 1.00 72.42 280 ARG A CA 1
ATOM 2130 C C . ARG A 1 280 ? 6.047 -17.953 1.672 1.00 74.72 280 ARG A C 1
ATOM 2131 O O . ARG A 1 280 ? 6.815 -17.195 1.078 1.00 76.59 280 ARG A O 1
ATOM 2139 N N . VAL A 1 281 ? 6.344 -19.214 1.959 1.00 75.18 281 VAL A N 1
ATOM 2140 C CA . VAL A 1 281 ? 7.661 -19.769 1.684 1.00 78.45 281 VAL A CA 1
ATOM 2141 C C . VAL A 1 281 ? 7.600 -20.654 0.456 1.00 76.60 281 VAL A C 1
ATOM 2142 O O . VAL A 1 281 ? 6.677 -21.428 0.316 1.00 74.46 281 VAL A O 1
ATOM 2146 N N . ARG A 1 282 ? 8.574 -20.510 -0.439 1.00 79.23 282 ARG A N 1
ATOM 2147 C CA . ARG A 1 282 ? 8.634 -21.339 -1.643 1.00 77.37 282 ARG A CA 1
ATOM 2148 C C . ARG A 1 282 ? 9.942 -22.111 -1.642 1.00 76.29 282 ARG A C 1
ATOM 2149 O O . ARG A 1 282 ? 11.015 -21.516 -1.624 1.00 77.49 282 ARG A O 1
ATOM 2151 N N . PHE A 1 283 ? 9.832 -23.437 -1.621 1.00 71.66 283 PHE A N 1
ATOM 2152 C CA . PHE A 1 283 ? 10.986 -24.324 -1.690 1.00 71.16 283 PHE A CA 1
ATOM 2153 C C . PHE A 1 283 ? 11.271 -24.627 -3.153 1.00 69.09 283 PHE A C 1
ATOM 2154 O O . PHE A 1 283 ? 10.397 -25.090 -3.880 1.00 65.24 283 PHE A O 1
ATOM 2162 N N . ASP A 1 284 ? 12.493 -24.353 -3.591 1.00 69.14 284 ASP A N 1
ATOM 2163 C CA . ASP A 1 284 ? 12.829 -24.523 -4.995 1.00 68.90 284 ASP A CA 1
ATOM 2164 C C . ASP A 1 284 ? 13.150 -25.979 -5.302 1.00 66.99 284 ASP A C 1
ATOM 2165 O O . ASP A 1 284 ? 13.900 -26.620 -4.571 1.00 67.02 284 ASP A O 1
ATOM 2170 N N . ALA A 1 285 ? 12.534 -26.501 -6.363 1.00 64.50 285 ALA A N 1
ATOM 2171 C CA . ALA A 1 285 ? 12.903 -27.786 -6.938 1.00 63.09 285 ALA A CA 1
ATOM 2172 C C . ALA A 1 285 ? 14.297 -27.699 -7.573 1.00 66.05 285 ALA A C 1
ATOM 2173 O O . ALA A 1 285 ? 14.698 -26.639 -8.083 1.00 66.42 285 ALA A O 1
ATOM 2175 N N . VAL A 1 286 ? 15.030 -28.814 -7.504 1.00 66.29 286 VAL A N 1
ATOM 2176 C CA . VAL A 1 286 ? 16.387 -28.950 -8.041 1.00 68.61 286 VAL A CA 1
ATOM 2177 C C . VAL A 1 286 ? 16.298 -29.968 -9.170 1.00 68.62 286 VAL A C 1
ATOM 2178 O O . VAL A 1 286 ? 15.700 -31.038 -8.989 1.00 66.47 286 VAL A O 1
ATOM 2182 N N . ARG A 1 287 ? 16.870 -29.636 -10.327 1.00 71.07 287 ARG A N 1
ATOM 2183 C CA . ARG A 1 287 ? 16.905 -30.559 -11.464 1.00 72.61 287 ARG A CA 1
ATOM 2184 C C . ARG A 1 287 ? 17.895 -31.698 -11.232 1.00 73.12 287 ARG A C 1
ATOM 2185 O O . ARG A 1 287 ? 18.997 -31.451 -10.757 1.00 76.11 287 ARG A O 1
ATOM 2193 N N . LEU A 1 288 ? 17.495 -32.935 -11.540 1.00 71.32 288 LEU A N 1
ATOM 2194 C CA . LEU A 1 288 ? 18.409 -34.084 -11.446 1.00 72.95 288 LEU A CA 1
ATOM 2195 C C . LEU A 1 288 ? 18.980 -34.473 -12.794 1.00 74.05 288 LEU A C 1
ATOM 2196 O O . LEU A 1 288 ? 20.017 -35.131 -12.851 1.00 76.74 288 LEU A O 1
#

Radius of gyration: 17.68 Å; Cα contacts (8 Å, |Δi|>4): 574; chains: 1; bounding box: 48×45×44 Å